Protein AF-A0A968N867-F1 (afdb_monomer)

Mean predicted aligned error: 7.8 Å

Secondary structure (DSSP, 8-state):
--SS--HHHHHHHHHTT--TTS---EEEEETTEEEEESSGGGHHHHHHTTPEEEEETT-S-SSGGG--EEEEEEE-BSSS-HHHHHHTTTTTTPPPPSEEEE-SSS-EEEEEEEEEEEEHHHHHHHHHHHHHHSTTB-TTTTSTT-EEEPTTSB-TTSPBPEEEEE------HHHHHHHSPPP-------PPPPPPP----------

pLDDT: mean 89.47, std 17.46, range [36.0, 98.88]

Structure (mmCIF, N/CA/C/O backbone):
data_AF-A0A968N867-F1
#
_entry.id   AF-A0A968N867-F1
#
loop_
_atom_site.group_PDB
_atom_site.id
_atom_site.type_symbol
_atom_site.label_atom_id
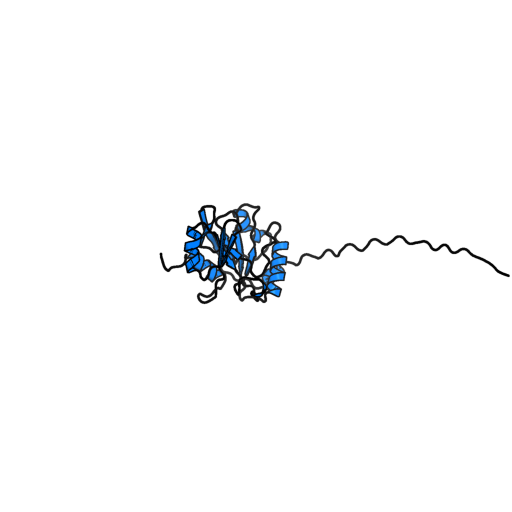_atom_site.label_alt_id
_atom_site.label_comp_id
_atom_site.label_asym_id
_atom_site.label_entity_id
_atom_site.label_seq_id
_atom_site.pdbx_PDB_ins_code
_atom_site.Cartn_x
_atom_site.Cartn_y
_atom_site.Cartn_z
_atom_site.occupancy
_atom_site.B_iso_or_equiv
_atom_site.auth_seq_id
_atom_site.auth_comp_id
_atom_site.auth_asym_id
_atom_site.auth_atom_id
_atom_site.pdbx_PDB_model_num
ATOM 1 N N . MET A 1 1 ? -9.538 -9.777 24.802 1.00 49.75 1 MET A N 1
ATOM 2 C CA . MET A 1 1 ? -9.207 -9.482 23.391 1.00 49.75 1 MET A CA 1
ATOM 3 C C . MET A 1 1 ? -8.029 -10.362 23.024 1.00 49.75 1 MET A C 1
ATOM 5 O O . MET A 1 1 ? -7.054 -10.357 23.766 1.00 49.75 1 MET A O 1
ATOM 9 N N . SER A 1 2 ? -8.165 -11.196 21.995 1.00 45.47 2 SER A N 1
ATOM 10 C CA . SER A 1 2 ? -7.109 -12.111 21.551 1.00 45.47 2 SER A CA 1
ATOM 11 C C . SER A 1 2 ? -5.831 -11.329 21.236 1.00 45.47 2 SER A C 1
ATOM 13 O O . SER A 1 2 ? -5.869 -10.306 20.561 1.00 45.47 2 SER A O 1
ATOM 15 N N . ASN A 1 3 ? -4.691 -11.811 21.731 1.00 58.09 3 ASN A N 1
ATOM 16 C CA . ASN A 1 3 ? -3.362 -11.237 21.471 1.00 58.09 3 ASN A CA 1
ATOM 17 C C . ASN A 1 3 ? -2.834 -11.564 20.058 1.00 58.09 3 ASN A C 1
ATOM 19 O O . ASN A 1 3 ? -1.653 -11.367 19.786 1.00 58.09 3 ASN A O 1
ATOM 23 N N . ILE A 1 4 ? -3.692 -12.090 19.186 1.00 73.50 4 ILE A N 1
ATOM 24 C CA . ILE A 1 4 ? -3.341 -12.640 17.881 1.00 73.50 4 ILE A CA 1
ATOM 25 C C . ILE A 1 4 ? -3.830 -11.647 16.830 1.00 73.50 4 ILE A C 1
ATOM 27 O O . ILE A 1 4 ? -4.995 -11.244 16.853 1.00 73.50 4 ILE A O 1
ATOM 31 N N . LEU A 1 5 ? -2.919 -11.215 15.960 1.00 81.81 5 LEU A N 1
ATOM 32 C CA . LEU A 1 5 ? -3.258 -10.387 14.806 1.00 81.81 5 LEU A CA 1
ATOM 33 C C . LEU A 1 5 ? -4.200 -11.162 13.875 1.00 81.81 5 LEU A C 1
ATOM 35 O O . LEU A 1 5 ? -4.087 -12.385 13.804 1.00 81.81 5 LEU A O 1
ATOM 39 N N . PRO A 1 6 ? -5.094 -10.490 13.131 1.00 90.38 6 PRO A N 1
ATOM 40 C CA . PRO A 1 6 ? -5.839 -11.164 12.076 1.00 90.38 6 PRO A CA 1
ATOM 41 C C . PRO A 1 6 ? -4.878 -11.872 11.111 1.00 90.38 6 PRO A C 1
ATOM 43 O O . PRO A 1 6 ? -3.871 -11.287 10.708 1.00 90.38 6 PRO A O 1
ATOM 46 N N .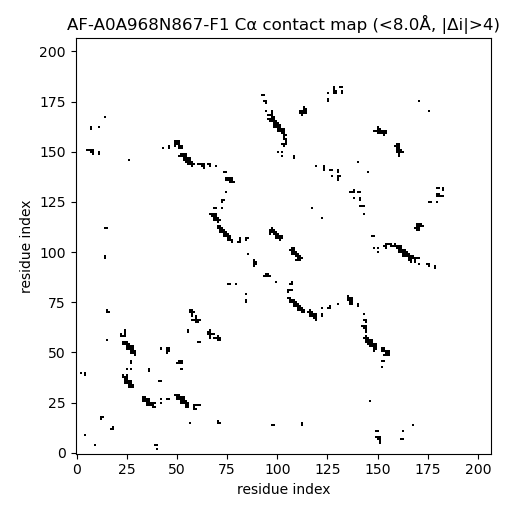 GLU A 1 7 ? -5.196 -13.103 10.713 1.00 93.25 7 GLU A N 1
ATOM 47 C CA . GLU A 1 7 ? -4.372 -13.898 9.788 1.00 93.25 7 GLU A CA 1
ATOM 48 C C . GLU A 1 7 ? -4.108 -13.140 8.477 1.00 93.25 7 GLU A C 1
ATOM 50 O O . GLU A 1 7 ? -2.972 -13.031 8.022 1.00 93.25 7 GLU A O 1
ATOM 55 N N . GLU A 1 8 ? -5.142 -12.484 7.944 1.00 95.25 8 GLU A N 1
ATOM 56 C CA . GLU A 1 8 ? -5.056 -11.593 6.782 1.00 95.25 8 GLU A CA 1
ATOM 57 C C . GLU A 1 8 ? -4.044 -10.451 6.976 1.00 95.25 8 GLU A C 1
ATOM 59 O O . GLU A 1 8 ? -3.312 -10.097 6.052 1.00 95.25 8 GLU A O 1
ATOM 64 N N . THR A 1 9 ? -3.964 -9.869 8.182 1.00 97.06 9 THR A N 1
ATOM 65 C CA . THR A 1 9 ? -2.977 -8.824 8.493 1.00 97.06 9 THR A CA 1
ATOM 66 C C . THR A 1 9 ? -1.563 -9.381 8.404 1.00 97.06 9 THR A C 1
ATOM 68 O O . THR A 1 9 ? -0.700 -8.753 7.789 1.00 97.06 9 THR A O 1
ATOM 71 N N . GLN A 1 10 ? -1.322 -10.544 9.013 1.00 96.00 10 GLN A N 1
ATOM 72 C CA . GLN A 1 10 ? -0.014 -11.189 8.976 1.00 96.00 10 GLN A CA 1
ATOM 73 C C . GLN A 1 10 ? 0.372 -11.533 7.535 1.00 96.00 10 GLN A C 1
ATOM 75 O O . GLN A 1 10 ? 1.439 -11.127 7.075 1.00 96.00 10 GLN A O 1
ATOM 80 N N . ARG A 1 11 ? -0.536 -12.162 6.785 1.00 97.62 11 ARG A N 1
ATOM 81 C CA . ARG A 1 11 ? -0.291 -12.556 5.398 1.00 97.62 11 ARG A CA 1
ATOM 82 C C . ARG A 1 11 ? 0.021 -11.367 4.488 1.00 97.62 11 ARG A C 1
ATOM 84 O O . ARG A 1 11 ? 0.922 -11.446 3.657 1.00 97.62 11 ARG A O 1
ATOM 91 N N . HIS A 1 12 ? -0.692 -10.253 4.650 1.00 98.38 12 HIS A N 1
ATOM 92 C CA . HIS A 1 12 ? -0.433 -9.027 3.892 1.00 98.38 12 HIS A CA 1
ATOM 93 C C . HIS A 1 12 ? 0.982 -8.492 4.175 1.00 98.38 12 HIS A C 1
ATOM 95 O O . HIS A 1 12 ? 1.732 -8.191 3.245 1.00 98.38 12 HIS A O 1
ATOM 101 N N . LEU A 1 13 ? 1.380 -8.414 5.447 1.00 97.88 13 LEU A N 1
ATOM 102 C CA . LEU A 1 13 ? 2.717 -7.952 5.828 1.00 97.88 13 LEU A CA 1
ATOM 103 C C . LEU A 1 13 ? 3.819 -8.876 5.277 1.00 97.88 13 LEU A C 1
ATOM 105 O O . LEU A 1 13 ? 4.794 -8.381 4.711 1.00 97.88 13 LEU A O 1
ATOM 109 N N . GLU A 1 14 ? 3.631 -10.195 5.355 1.00 97.56 14 GLU A N 1
ATOM 110 C CA . GLU A 1 14 ? 4.557 -11.191 4.796 1.00 97.56 14 GLU A CA 1
ATOM 111 C C . GLU A 1 14 ? 4.734 -11.042 3.278 1.00 97.56 14 GLU A C 1
ATOM 113 O O . GLU A 1 14 ? 5.859 -11.049 2.776 1.00 97.56 14 GLU A O 1
ATOM 118 N N . LEU A 1 15 ? 3.641 -10.854 2.530 1.00 98.50 15 LEU A N 1
ATOM 119 C CA . LEU A 1 15 ? 3.690 -10.668 1.074 1.00 98.50 15 LEU A CA 1
ATOM 120 C C . LEU A 1 15 ? 4.474 -9.412 0.673 1.00 98.50 15 LEU A C 1
ATOM 122 O O . LEU A 1 15 ? 5.167 -9.418 -0.344 1.00 98.50 15 LEU A O 1
ATOM 126 N N . LEU A 1 16 ? 4.416 -8.362 1.495 1.00 98.50 16 LEU A N 1
ATOM 127 C CA . LEU A 1 16 ? 5.214 -7.141 1.344 1.00 98.50 16 LEU A CA 1
ATOM 128 C C . LEU A 1 16 ? 6.666 -7.289 1.829 1.00 98.50 16 LEU A C 1
ATOM 130 O O . LEU A 1 16 ? 7.461 -6.360 1.677 1.00 98.50 16 LEU A O 1
ATOM 134 N N . GLY A 1 17 ? 7.027 -8.439 2.403 1.00 97.38 17 GLY A N 1
ATOM 135 C CA . GLY A 1 17 ? 8.349 -8.699 2.965 1.00 97.38 17 GLY A CA 1
ATOM 136 C C . GLY A 1 17 ? 8.634 -7.921 4.248 1.00 97.38 17 GLY A C 1
ATOM 137 O O . GLY A 1 17 ? 9.781 -7.550 4.477 1.00 97.38 17 GLY A O 1
ATOM 138 N N . TYR A 1 18 ? 7.608 -7.600 5.040 1.00 97.19 18 TYR A N 1
ATOM 139 C CA . TYR A 1 18 ? 7.813 -7.111 6.401 1.00 97.19 18 TYR A CA 1
ATOM 140 C C . TYR A 1 18 ? 8.192 -8.267 7.318 1.00 97.19 18 TYR A C 1
ATOM 142 O O . TYR A 1 18 ? 7.464 -9.253 7.402 1.00 97.19 18 TYR A O 1
ATOM 150 N N . GLU A 1 19 ? 9.262 -8.082 8.081 1.00 93.44 19 GLU A N 1
ATOM 151 C CA . GLU A 1 19 ? 9.597 -8.967 9.197 1.00 93.44 19 GLU A CA 1
ATOM 152 C C . GLU A 1 19 ? 8.766 -8.602 10.429 1.00 93.44 19 GLU A C 1
ATOM 154 O O . GLU A 1 19 ? 8.269 -7.479 10.537 1.00 93.44 19 GLU A O 1
ATOM 159 N N . GLU A 1 20 ? 8.610 -9.504 11.401 1.00 89.94 20 GLU A N 1
ATOM 160 C CA . GLU A 1 20 ? 7.820 -9.231 12.616 1.00 89.94 20 GLU A CA 1
ATOM 161 C C . GLU A 1 20 ? 8.322 -7.980 13.362 1.00 89.94 20 GLU A C 1
ATOM 163 O O . GLU A 1 20 ? 7.522 -7.133 13.779 1.00 89.94 20 GLU A O 1
ATOM 168 N N . THR A 1 21 ? 9.644 -7.819 13.430 1.00 92.00 21 THR A N 1
ATOM 169 C CA . THR A 1 21 ? 10.348 -6.729 14.117 1.00 92.00 21 THR A CA 1
ATOM 170 C C . THR A 1 21 ? 10.333 -5.401 13.366 1.00 92.00 21 THR A C 1
ATOM 172 O O . THR A 1 21 ? 10.581 -4.364 13.985 1.00 92.00 21 THR A O 1
ATOM 175 N N . ASP A 1 22 ? 10.010 -5.396 12.067 1.00 94.94 22 ASP A N 1
ATOM 176 C CA . ASP A 1 22 ? 9.962 -4.158 11.291 1.00 94.94 22 ASP A CA 1
ATOM 177 C C . ASP A 1 22 ? 8.946 -3.183 11.915 1.00 94.94 22 ASP A C 1
ATOM 179 O O . ASP A 1 22 ? 7.851 -3.598 12.310 1.00 94.94 22 ASP A O 1
ATOM 183 N N . PRO A 1 23 ? 9.230 -1.875 11.987 1.00 95.25 23 PRO A N 1
ATOM 184 C CA . PRO A 1 23 ? 8.247 -0.901 12.439 1.00 95.25 23 PRO A CA 1
ATOM 185 C C . PRO A 1 23 ? 7.106 -0.756 11.419 1.00 95.25 23 PRO A C 1
ATOM 187 O O . PRO A 1 23 ? 7.327 -0.588 10.219 1.00 95.25 23 PRO A O 1
ATOM 190 N N . LYS A 1 24 ? 5.854 -0.791 11.899 1.00 96.25 24 LYS A N 1
ATOM 191 C CA . LYS A 1 24 ? 4.645 -0.586 11.079 1.00 96.25 24 LYS A CA 1
ATOM 192 C C . LYS A 1 24 ? 4.059 0.794 11.371 1.00 96.25 24 LYS A C 1
ATOM 194 O O . LYS A 1 24 ? 3.565 1.054 12.469 1.00 96.25 24 LYS A O 1
ATOM 199 N N . PHE A 1 25 ? 4.068 1.666 10.369 1.00 97.69 25 PHE A N 1
ATOM 200 C CA . PHE A 1 25 ? 3.609 3.053 10.485 1.00 97.69 25 PHE A CA 1
ATOM 201 C C . PHE A 1 25 ? 2.118 3.161 10.168 1.00 97.69 25 PHE A C 1
ATOM 203 O O . PHE A 1 25 ? 1.706 3.494 9.056 1.00 97.69 25 PHE A O 1
ATOM 210 N N . LEU A 1 26 ? 1.300 2.851 11.169 1.00 98.19 26 LEU A N 1
ATOM 211 C CA . LEU A 1 26 ? -0.149 2.710 11.045 1.00 98.19 26 LEU A CA 1
ATOM 212 C C . LEU A 1 26 ? -0.895 4.046 11.128 1.00 98.19 26 LEU A C 1
ATOM 214 O O . LEU A 1 26 ? -0.500 4.970 11.848 1.00 98.19 26 LEU A O 1
ATOM 218 N N . ARG A 1 27 ? -2.041 4.113 10.447 1.00 98.12 27 ARG A N 1
ATOM 219 C CA . ARG A 1 27 ? -2.993 5.220 10.505 1.00 98.12 27 ARG A CA 1
ATOM 220 C C . ARG A 1 27 ? -4.424 4.692 10.609 1.00 98.12 27 ARG A C 1
ATOM 222 O O . ARG A 1 27 ? -4.849 3.893 9.783 1.00 98.12 27 ARG A O 1
ATOM 229 N N . ALA A 1 28 ? -5.174 5.172 11.594 1.00 98.25 28 ALA A N 1
ATOM 230 C CA . ALA A 1 28 ? -6.630 5.076 11.599 1.00 98.25 28 ALA A CA 1
ATOM 231 C C . ALA A 1 28 ? -7.199 6.294 10.862 1.00 98.25 28 ALA A C 1
ATOM 233 O O . ALA A 1 28 ? -6.780 7.417 11.154 1.00 98.25 28 ALA A O 1
ATOM 234 N N . ILE A 1 29 ? -8.135 6.100 9.931 1.00 97.88 29 ILE A N 1
ATOM 235 C CA . ILE A 1 29 ? -8.776 7.195 9.185 1.00 97.88 29 ILE A CA 1
ATOM 236 C C . ILE A 1 29 ? -10.299 7.063 9.239 1.00 97.88 29 ILE A C 1
ATOM 238 O O . ILE A 1 29 ? -10.840 5.989 8.973 1.00 97.88 29 ILE A O 1
ATOM 242 N N . LEU A 1 30 ? -10.975 8.166 9.558 1.00 96.31 30 LEU A N 1
ATOM 243 C CA . LEU A 1 30 ? -12.431 8.302 9.536 1.00 96.31 30 LEU A CA 1
ATOM 244 C C . LEU A 1 30 ? -12.790 9.735 9.126 1.00 96.31 30 LEU A C 1
ATOM 246 O O . LEU A 1 30 ? -12.260 10.676 9.708 1.00 96.31 30 LEU A O 1
ATOM 250 N N . ASN A 1 31 ? -13.685 9.911 8.147 1.00 92.75 31 ASN A N 1
ATOM 251 C CA . ASN A 1 31 ? -14.204 11.221 7.716 1.00 92.75 31 ASN A CA 1
ATOM 252 C C . ASN A 1 31 ? -13.099 12.275 7.493 1.00 92.75 31 ASN A C 1
ATOM 254 O O . ASN A 1 31 ? -13.139 13.365 8.062 1.00 92.75 31 ASN A O 1
ATOM 258 N N . ASN A 1 32 ? -12.074 11.919 6.709 1.00 89.06 32 ASN A N 1
ATOM 259 C CA . ASN A 1 32 ? -10.884 12.736 6.418 1.00 89.06 32 ASN A CA 1
ATOM 260 C C . ASN A 1 32 ? -9.998 13.100 7.625 1.00 89.06 32 ASN A C 1
ATOM 262 O O . ASN A 1 32 ? -9.018 13.828 7.475 1.00 89.06 32 ASN A O 1
ATOM 266 N N . GLN A 1 33 ? -10.270 12.559 8.813 1.00 94.88 33 GLN A N 1
ATOM 267 C CA . GLN A 1 33 ? -9.394 12.685 9.975 1.00 94.88 33 GLN A CA 1
ATOM 268 C C . GLN A 1 33 ? -8.467 11.478 10.063 1.00 94.88 33 GLN A C 1
ATOM 270 O O . GLN A 1 33 ? -8.921 10.339 10.012 1.00 94.88 33 GLN A O 1
ATOM 275 N N . GLY A 1 34 ? -7.167 11.722 10.233 1.00 95.62 34 GLY A N 1
ATOM 276 C CA . GLY A 1 34 ? -6.155 10.678 10.394 1.00 95.62 34 GLY A CA 1
ATOM 277 C C . GLY A 1 34 ? -5.530 10.680 11.789 1.00 95.62 34 GLY A C 1
ATOM 278 O O . GLY A 1 34 ? -5.166 11.732 12.309 1.00 95.62 34 GLY A O 1
ATOM 279 N N . LYS A 1 35 ? -5.346 9.497 12.382 1.00 97.12 35 LYS A N 1
ATOM 280 C CA . LYS A 1 35 ? -4.628 9.291 13.650 1.00 97.12 35 LYS A CA 1
ATOM 281 C C . LYS A 1 35 ? -3.494 8.294 13.454 1.00 97.12 35 LYS A C 1
ATOM 283 O O . LYS A 1 35 ? -3.736 7.179 13.003 1.00 97.12 35 LYS A O 1
ATOM 288 N N . LYS A 1 36 ? -2.264 8.674 13.809 1.00 97.75 36 LYS A N 1
ATOM 289 C CA . LYS A 1 36 ? -1.125 7.742 13.851 1.00 97.75 36 LYS A CA 1
ATOM 290 C C . LYS A 1 36 ? -1.326 6.747 14.993 1.00 97.75 36 LYS A C 1
ATOM 292 O O . LYS A 1 36 ? -1.744 7.147 16.082 1.00 97.75 36 LYS A O 1
ATOM 297 N N . LEU A 1 37 ? -1.046 5.469 14.749 1.00 96.75 37 LEU A N 1
ATOM 298 C CA . LEU A 1 37 ? -1.152 4.428 15.769 1.00 96.75 37 LEU A CA 1
ATOM 299 C C . LEU A 1 37 ? 0.233 3.893 16.133 1.00 96.75 37 LEU A C 1
ATOM 301 O O . LEU A 1 37 ? 1.006 3.510 15.260 1.00 96.75 37 LEU A O 1
ATOM 305 N N . ASN A 1 38 ? 0.504 3.796 17.433 1.00 90.31 38 ASN A N 1
ATOM 306 C CA . ASN A 1 38 ? 1.742 3.213 17.950 1.00 90.31 38 ASN A CA 1
ATOM 307 C C . ASN A 1 38 ? 1.559 1.700 18.125 1.00 90.31 38 ASN A C 1
ATOM 309 O O . ASN A 1 38 ? 1.296 1.226 19.231 1.00 90.31 38 ASN A O 1
ATOM 313 N N . GLY A 1 39 ? 1.646 0.970 17.013 1.00 88.62 39 GLY A N 1
ATOM 314 C CA . GLY A 1 39 ? 1.629 -0.492 16.976 1.00 88.62 39 GLY A CA 1
ATOM 315 C C . GLY A 1 39 ? 0.280 -1.123 16.617 1.00 88.62 39 GLY A C 1
ATOM 316 O O . GLY A 1 39 ? -0.795 -0.563 16.854 1.00 88.62 39 GLY A O 1
ATOM 317 N N . LEU A 1 40 ? 0.359 -2.338 16.063 1.00 90.19 40 LEU A N 1
ATOM 318 C CA . LEU A 1 40 ? -0.783 -3.100 15.538 1.00 90.19 40 LEU A CA 1
ATOM 319 C C . LEU A 1 40 ? -1.845 -3.408 16.601 1.00 90.19 40 LEU A C 1
ATOM 321 O O . LEU A 1 40 ? -3.027 -3.457 16.287 1.00 90.19 40 LEU A O 1
ATOM 325 N N . ARG A 1 41 ? -1.457 -3.502 17.879 1.00 87.75 41 ARG A N 1
ATOM 326 C CA . ARG A 1 41 ? -2.380 -3.747 19.004 1.00 87.75 41 ARG A CA 1
ATOM 327 C C . ARG A 1 41 ? -3.490 -2.696 19.134 1.00 87.75 41 ARG A C 1
ATOM 329 O O . ARG A 1 41 ? -4.522 -2.974 19.732 1.00 87.75 41 ARG A O 1
ATOM 336 N N . LYS A 1 42 ? -3.293 -1.484 18.596 1.00 93.12 42 LYS A N 1
ATOM 337 C CA . LYS A 1 42 ? -4.318 -0.426 18.605 1.00 93.12 42 LYS A CA 1
ATOM 338 C C . LYS A 1 42 ? -5.266 -0.487 17.406 1.00 93.12 42 LYS A C 1
ATOM 340 O O . LYS A 1 42 ? -6.287 0.194 17.441 1.00 93.12 42 LYS A O 1
ATOM 345 N N . ALA A 1 43 ? -4.942 -1.246 16.359 1.00 95.31 43 ALA A N 1
ATOM 346 C CA . ALA A 1 43 ? -5.730 -1.279 15.130 1.00 95.31 43 ALA A CA 1
ATOM 347 C C . ALA A 1 43 ? -7.154 -1.786 15.389 1.00 95.31 43 ALA A C 1
ATOM 349 O O . ALA A 1 43 ? -8.107 -1.095 15.039 1.00 95.31 43 ALA A O 1
ATOM 350 N N . GLU A 1 44 ? -7.290 -2.904 16.107 1.00 94.50 44 GLU A N 1
ATOM 351 C CA . GLU A 1 44 ? -8.592 -3.487 16.453 1.00 94.50 44 GLU A CA 1
ATOM 352 C C . GLU A 1 44 ? -9.480 -2.499 17.219 1.00 94.50 44 GLU A C 1
ATOM 354 O O . GLU A 1 44 ? -10.625 -2.256 16.846 1.00 94.50 44 GLU A O 1
ATOM 359 N N . TYR A 1 45 ? -8.921 -1.838 18.237 1.00 95.06 45 TYR A N 1
ATOM 360 C CA . TYR A 1 45 ? -9.643 -0.841 19.030 1.00 95.06 45 TYR A CA 1
ATOM 361 C C . TYR A 1 45 ? -10.225 0.290 18.172 1.00 95.06 45 TYR A C 1
ATOM 363 O O . TYR A 1 45 ? -11.368 0.703 18.367 1.00 95.06 45 TYR A O 1
ATOM 371 N N . TRP A 1 46 ? -9.441 0.820 17.230 1.00 97.19 46 TRP A N 1
ATOM 372 C CA . TRP A 1 46 ? -9.915 1.891 16.355 1.00 97.19 46 TRP A CA 1
ATOM 373 C C . TRP A 1 46 ? -10.884 1.371 15.294 1.00 97.19 46 TRP A C 1
ATOM 375 O O . TRP A 1 46 ? -11.862 2.055 14.989 1.00 97.19 46 TRP A O 1
ATOM 385 N N . ASN A 1 47 ? -10.676 0.157 14.783 1.00 97.19 47 ASN A N 1
ATOM 386 C CA . ASN A 1 47 ? -11.570 -0.432 13.795 1.00 97.19 47 ASN A CA 1
ATOM 387 C C . ASN A 1 47 ? -12.959 -0.741 14.362 1.00 97.19 47 ASN A C 1
ATOM 389 O O . ASN A 1 47 ? -13.957 -0.418 13.723 1.00 97.19 47 ASN A O 1
ATOM 393 N N . GLN A 1 48 ? -13.040 -1.223 15.605 1.00 95.69 48 GLN A N 1
ATOM 394 C CA . GLN A 1 48 ? -14.308 -1.397 16.328 1.00 95.69 48 GLN A CA 1
ATOM 395 C C . GLN A 1 48 ? -15.068 -0.078 16.530 1.00 95.69 48 GLN A C 1
ATOM 397 O O . GLN A 1 48 ? -16.289 -0.074 16.650 1.00 95.69 48 GLN A O 1
ATOM 402 N N . LYS A 1 49 ? -14.361 1.058 16.516 1.00 96.12 49 LYS A N 1
ATOM 403 C CA . LYS A 1 49 ? -14.948 2.407 16.543 1.00 96.12 49 LYS A CA 1
ATOM 404 C C . LYS A 1 49 ? -15.315 2.945 15.154 1.00 96.12 49 LYS A C 1
ATOM 406 O O . LYS A 1 49 ? -15.586 4.137 15.023 1.00 96.12 49 LYS A O 1
ATOM 411 N N . GLY A 1 50 ? -15.273 2.105 14.122 1.00 96.38 50 GLY A N 1
ATOM 412 C CA . GLY A 1 50 ? -15.613 2.457 12.743 1.00 96.38 50 GLY A CA 1
ATOM 413 C C . GLY A 1 50 ? -14.480 3.107 11.946 1.00 96.38 50 GLY A C 1
ATOM 414 O O . GLY A 1 50 ? -14.716 3.569 10.832 1.00 96.38 50 GLY A O 1
ATOM 415 N N . TRP A 1 51 ? -13.254 3.168 12.477 1.00 97.94 51 TRP A N 1
ATOM 416 C CA . TRP A 1 51 ? -12.125 3.749 11.747 1.00 97.94 51 TRP A CA 1
ATOM 417 C C . TRP A 1 51 ? -11.529 2.732 10.775 1.00 97.94 51 TRP A C 1
ATOM 419 O O . TRP A 1 51 ? -11.244 1.592 11.140 1.00 97.94 51 TRP A O 1
ATOM 429 N N . GLY A 1 52 ? -11.248 3.162 9.547 1.00 97.81 52 GLY A N 1
ATOM 430 C CA . GLY A 1 52 ? -10.474 2.353 8.613 1.00 97.81 52 GLY A CA 1
ATOM 431 C C . GLY A 1 52 ? -9.010 2.283 9.047 1.00 97.81 52 GLY A C 1
ATOM 432 O O . GLY A 1 52 ? -8.444 3.299 9.455 1.00 97.81 52 GLY A O 1
ATOM 433 N N . ILE A 1 53 ? -8.388 1.109 8.935 1.00 98.44 53 ILE A N 1
ATOM 434 C CA . ILE A 1 53 ? -6.975 0.906 9.283 1.00 98.44 53 ILE A CA 1
ATOM 435 C C . ILE A 1 53 ? -6.118 0.878 8.020 1.00 98.44 53 ILE A C 1
ATOM 437 O O . ILE A 1 53 ? -6.422 0.182 7.052 1.00 98.44 53 ILE A O 1
ATOM 441 N N . TYR A 1 54 ? -5.042 1.654 8.049 1.00 98.50 54 TYR A N 1
ATOM 442 C CA . TYR A 1 54 ? -4.091 1.829 6.962 1.00 98.50 54 TYR A CA 1
ATOM 443 C C . TYR A 1 54 ? -2.669 1.828 7.515 1.00 98.50 54 TYR A C 1
ATOM 445 O O . TYR A 1 54 ? -2.456 1.973 8.721 1.00 98.50 54 TYR A O 1
ATOM 453 N N . PHE A 1 55 ? -1.682 1.734 6.636 1.00 98.44 55 PHE A N 1
ATOM 454 C CA . PHE A 1 55 ? -0.271 1.833 6.993 1.00 98.44 55 PHE A CA 1
ATOM 455 C C . PHE A 1 55 ? 0.554 2.322 5.809 1.00 98.44 55 PHE A C 1
ATOM 457 O O . PHE A 1 55 ? 0.134 2.186 4.661 1.00 98.44 55 PHE A O 1
ATOM 464 N N . VAL A 1 56 ? 1.717 2.903 6.095 1.00 98.50 56 VAL A N 1
ATOM 465 C CA . VAL A 1 56 ? 2.692 3.275 5.065 1.00 98.50 56 VAL A CA 1
ATOM 466 C C . VAL A 1 56 ? 3.344 2.008 4.518 1.00 98.50 56 VAL A C 1
ATOM 468 O O . VAL A 1 56 ? 4.096 1.359 5.240 1.00 98.50 56 VAL A O 1
ATOM 471 N N . VAL A 1 57 ? 3.065 1.678 3.254 1.00 98.50 57 VAL A N 1
ATOM 472 C CA . VAL A 1 57 ? 3.478 0.412 2.609 1.00 98.50 57 VAL A CA 1
ATOM 473 C C . VAL A 1 57 ? 4.991 0.283 2.471 1.00 98.50 57 VAL A C 1
ATOM 475 O O . VAL A 1 57 ? 5.542 -0.805 2.595 1.00 98.50 57 VAL A O 1
ATOM 478 N N . ASN A 1 58 ? 5.671 1.399 2.211 1.00 98.44 58 ASN A N 1
ATOM 479 C CA . ASN A 1 58 ? 7.125 1.423 2.070 1.00 98.44 58 ASN A CA 1
ATOM 480 C C . ASN A 1 58 ? 7.855 1.377 3.424 1.00 98.44 58 ASN A C 1
ATOM 482 O O . ASN A 1 58 ? 9.049 1.106 3.468 1.00 98.44 58 ASN A O 1
ATOM 486 N N . GLY A 1 59 ? 7.146 1.589 4.537 1.00 96.88 59 GLY A N 1
ATOM 487 C CA . GLY A 1 59 ? 7.741 1.628 5.869 1.00 96.88 59 GLY A CA 1
ATOM 488 C C . GLY A 1 59 ? 8.524 2.914 6.125 1.00 96.88 59 GLY A C 1
ATOM 489 O O . GLY A 1 59 ? 8.097 3.987 5.706 1.00 96.88 59 GLY A O 1
ATOM 490 N N . CYS A 1 60 ? 9.636 2.786 6.856 1.00 96.62 60 CYS A N 1
ATOM 491 C CA . CYS A 1 60 ? 10.599 3.830 7.247 1.00 96.62 60 CYS A CA 1
ATOM 492 C C . CYS A 1 60 ? 10.074 4.993 8.117 1.00 96.62 60 CYS A C 1
ATOM 494 O O . CYS A 1 60 ? 10.745 5.375 9.072 1.00 96.62 60 CYS A O 1
ATOM 496 N N . GLY A 1 61 ? 8.888 5.541 7.844 1.00 96.94 61 GLY A N 1
ATOM 497 C CA . GLY A 1 61 ? 8.329 6.662 8.593 1.00 96.94 61 GLY A CA 1
ATOM 498 C C . GLY A 1 61 ? 6.898 7.024 8.212 1.00 96.94 61 GLY A C 1
ATOM 499 O O . GLY A 1 61 ? 6.211 6.307 7.488 1.00 96.94 61 GLY A O 1
ATOM 500 N N . HIS A 1 62 ? 6.423 8.161 8.725 1.00 97.31 62 HIS A N 1
ATOM 501 C CA . HIS A 1 62 ? 5.062 8.659 8.501 1.00 97.31 62 HIS A CA 1
ATOM 502 C C . HIS A 1 62 ? 4.965 9.782 7.458 1.00 97.31 62 HIS A C 1
ATOM 504 O O . HIS A 1 62 ? 3.850 10.227 7.163 1.00 97.31 62 HIS A O 1
ATOM 510 N N . SER A 1 63 ? 6.097 10.276 6.970 1.00 97.75 63 SER A N 1
ATOM 511 C CA . SER A 1 63 ? 6.214 11.380 6.023 1.00 97.75 63 SER A CA 1
ATOM 512 C C . SER A 1 63 ? 7.204 11.045 4.916 1.00 97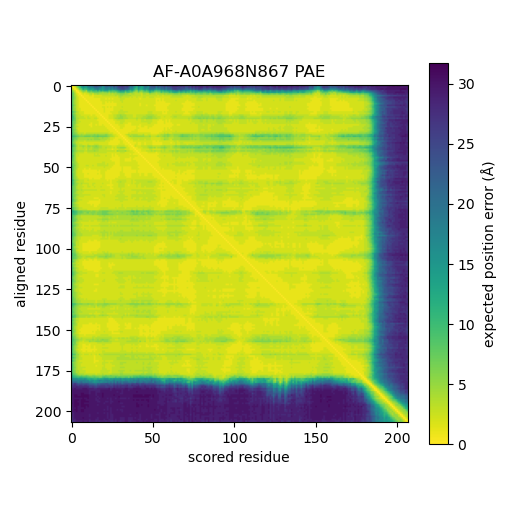.75 63 SER A C 1
ATOM 514 O O . SER A 1 63 ? 8.093 10.219 5.098 1.00 97.75 63 SER A O 1
ATOM 516 N N . ASP A 1 64 ? 7.079 11.713 3.769 1.00 98.25 64 ASP A N 1
ATOM 517 C CA . ASP A 1 64 ? 7.892 11.393 2.589 1.00 98.25 64 ASP A CA 1
ATOM 518 C C . ASP A 1 64 ? 9.397 11.559 2.833 1.00 98.25 64 ASP A C 1
ATOM 520 O O . ASP A 1 64 ? 10.192 10.814 2.278 1.00 98.25 64 ASP A O 1
ATOM 524 N N . LYS A 1 65 ? 9.788 12.490 3.713 1.00 97.75 65 LYS A N 1
ATOM 525 C CA . LYS A 1 65 ? 11.194 12.736 4.074 1.00 97.75 65 LYS A CA 1
ATOM 526 C C . LYS A 1 65 ? 11.817 11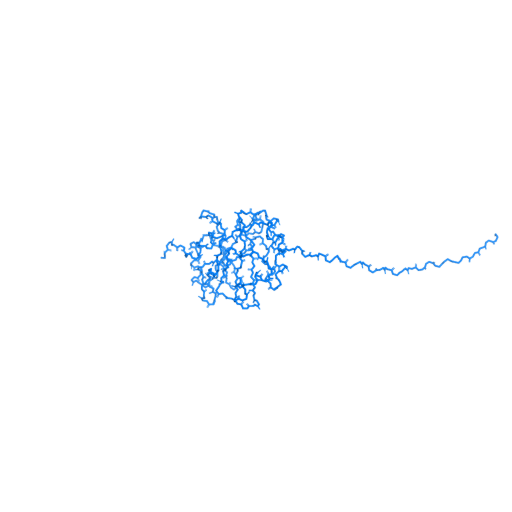.606 4.894 1.00 97.75 65 LYS A C 1
ATOM 528 O O . LYS A 1 65 ? 13.035 11.506 4.952 1.00 97.75 65 LYS A O 1
ATOM 533 N N . GLU A 1 66 ? 10.994 10.805 5.562 1.00 98.06 66 GLU A N 1
ATOM 534 C CA . GLU A 1 66 ? 11.449 9.680 6.380 1.00 98.06 66 GLU A CA 1
ATOM 535 C C . GLU A 1 66 ? 11.551 8.387 5.559 1.00 98.06 66 GLU A C 1
ATOM 537 O O . GLU A 1 66 ? 12.166 7.428 6.014 1.00 98.06 66 GLU A O 1
ATOM 542 N N . VAL A 1 67 ? 10.959 8.342 4.358 1.00 98.44 67 VAL A N 1
ATOM 543 C CA . VAL A 1 67 ? 10.940 7.152 3.501 1.00 98.44 67 VAL A CA 1
ATOM 544 C C . VAL A 1 67 ? 12.068 7.220 2.479 1.00 98.44 67 VAL A C 1
ATOM 546 O O . VAL A 1 67 ? 12.029 8.020 1.550 1.00 98.44 67 VAL A O 1
ATOM 549 N N . PHE A 1 68 ? 13.073 6.361 2.646 1.00 98.19 68 PHE A N 1
ATOM 550 C CA . PHE A 1 68 ? 14.283 6.333 1.813 1.00 98.19 68 PHE A CA 1
ATOM 551 C C . PHE A 1 68 ? 14.357 5.130 0.860 1.00 98.19 68 PHE A C 1
ATOM 553 O O . PHE A 1 68 ? 15.175 5.123 -0.064 1.00 98.19 68 PHE A O 1
ATOM 560 N N . GLU A 1 69 ? 13.463 4.154 1.016 1.00 98.31 69 GLU A N 1
ATOM 561 C CA . GLU A 1 69 ? 13.341 2.989 0.140 1.00 98.31 69 GLU A CA 1
ATOM 562 C C . GLU A 1 69 ? 11.876 2.658 -0.175 1.00 98.31 69 GLU A C 1
ATOM 564 O O . GLU A 1 69 ? 10.970 2.999 0.582 1.00 98.31 69 GLU A O 1
ATOM 569 N N . GLY A 1 70 ? 11.643 2.014 -1.318 1.00 98.44 70 GLY A N 1
ATOM 570 C CA . GLY A 1 70 ? 10.333 1.556 -1.772 1.00 98.44 70 GLY A CA 1
ATOM 571 C C . GLY A 1 70 ? 10.254 0.032 -1.811 1.00 98.44 70 GLY A C 1
ATOM 572 O O . GLY A 1 70 ? 11.104 -0.616 -2.423 1.00 98.44 70 GLY A O 1
ATOM 573 N N . ARG A 1 71 ? 9.226 -0.547 -1.179 1.00 98.25 71 ARG A N 1
ATOM 574 C CA . ARG A 1 71 ? 9.039 -2.009 -1.052 1.00 98.25 71 ARG A CA 1
ATOM 575 C C . ARG A 1 71 ? 8.195 -2.605 -2.174 1.00 98.25 71 ARG A C 1
ATOM 577 O O . ARG A 1 71 ? 8.435 -3.734 -2.600 1.00 98.25 71 ARG A O 1
ATOM 584 N N . ALA A 1 72 ? 7.223 -1.846 -2.664 1.00 98.62 72 ALA A N 1
ATOM 585 C CA . ALA A 1 72 ? 6.299 -2.288 -3.698 1.00 98.62 72 ALA A CA 1
ATOM 586 C C . ALA A 1 72 ? 5.818 -1.108 -4.540 1.00 98.62 72 ALA A C 1
ATOM 588 O O . ALA A 1 72 ? 5.714 0.007 -4.031 1.00 98.62 72 ALA A O 1
ATOM 589 N N . LEU A 1 73 ? 5.479 -1.363 -5.802 1.00 98.75 73 LEU A N 1
ATOM 590 C CA . LEU A 1 73 ? 4.559 -0.495 -6.534 1.00 98.75 73 LEU A CA 1
ATOM 591 C C . LEU A 1 73 ? 3.129 -0.884 -6.189 1.00 98.75 73 LEU A C 1
ATOM 593 O O . LEU A 1 73 ? 2.855 -2.057 -5.913 1.00 98.75 73 LEU A O 1
ATOM 597 N N . PHE A 1 74 ? 2.222 0.083 -6.230 1.00 98.69 74 PHE A N 1
ATOM 598 C CA . PHE A 1 74 ? 0.822 -0.179 -5.927 1.00 98.69 74 PHE A CA 1
ATOM 599 C C . PHE A 1 74 ? -0.130 0.770 -6.642 1.00 98.69 74 PHE A C 1
ATOM 601 O O . PHE A 1 74 ? 0.188 1.930 -6.868 1.00 98.69 74 PHE A O 1
ATOM 608 N N . CYS A 1 75 ? -1.314 0.291 -6.994 1.00 98.56 75 CYS A N 1
ATOM 609 C CA . CYS A 1 75 ? -2.347 1.108 -7.621 1.00 98.56 75 CYS A CA 1
ATOM 610 C C . CYS A 1 75 ? -3.735 0.658 -7.177 1.00 98.56 75 CYS A C 1
ATOM 612 O O . CYS A 1 75 ? -3.912 -0.453 -6.671 1.00 98.56 75 CYS A O 1
ATOM 614 N N . GLU A 1 76 ? -4.719 1.513 -7.417 1.00 98.00 76 GLU A N 1
ATOM 615 C CA . GLU A 1 76 ? -6.129 1.166 -7.322 1.00 98.00 76 GLU A CA 1
ATOM 616 C C . GLU A 1 76 ? -6.923 1.899 -8.401 1.00 98.00 76 GLU A C 1
ATOM 618 O O . GLU A 1 76 ? -6.444 2.871 -9.003 1.00 98.00 76 GLU A O 1
ATOM 623 N N . PHE A 1 77 ? -8.141 1.419 -8.619 1.00 97.25 77 PHE A N 1
ATOM 624 C CA . PHE A 1 77 ? -9.134 2.060 -9.460 1.00 97.25 77 PHE A CA 1
ATOM 625 C C . PHE A 1 77 ? -10.400 2.271 -8.645 1.00 97.25 77 PHE A C 1
ATOM 627 O O . PHE A 1 77 ? -10.756 1.468 -7.786 1.00 97.25 77 PHE A O 1
ATOM 634 N N . ASP A 1 78 ? -11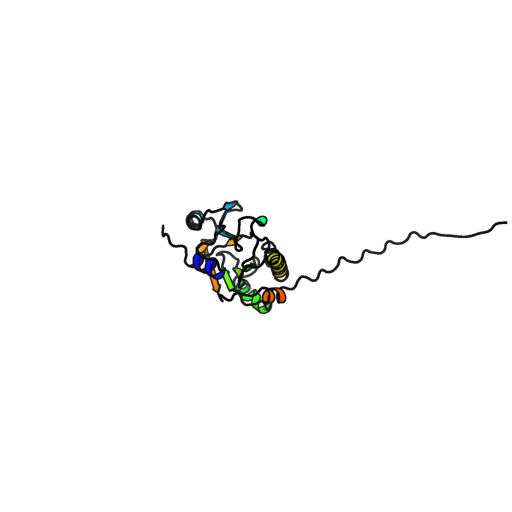.083 3.359 -8.957 1.00 89.50 78 ASP A N 1
ATOM 635 C CA . ASP A 1 78 ? -12.223 3.842 -8.187 1.00 89.50 78 ASP A CA 1
ATOM 636 C C . ASP A 1 78 ? -13.494 3.960 -9.039 1.00 89.50 78 ASP A C 1
ATOM 638 O O . ASP A 1 78 ? -14.551 4.332 -8.517 1.00 89.50 78 ASP A O 1
ATOM 642 N N . ASP A 1 79 ? -13.360 3.680 -10.339 1.00 91.06 79 ASP A N 1
ATOM 643 C CA . ASP A 1 79 ? -14.278 4.024 -11.425 1.00 91.06 79 ASP A CA 1
ATOM 644 C C . ASP A 1 79 ? -14.790 2.811 -12.218 1.00 91.06 79 ASP A C 1
ATOM 646 O O . ASP A 1 79 ? -15.510 2.991 -13.199 1.00 91.06 79 ASP A O 1
ATOM 650 N N . ARG A 1 80 ? -14.440 1.583 -11.810 1.00 93.50 80 ARG A N 1
ATOM 651 C CA . ARG A 1 80 ? -14.779 0.353 -12.543 1.00 93.50 80 ARG A CA 1
ATOM 652 C C . ARG A 1 80 ? -15.145 -0.823 -11.625 1.00 93.50 80 ARG A C 1
ATOM 654 O O . ARG A 1 80 ? -14.752 -0.808 -10.455 1.00 93.50 80 ARG A O 1
ATOM 661 N N . PRO A 1 81 ? -15.868 -1.842 -12.127 1.00 95.56 81 PRO A N 1
ATOM 662 C CA . PRO A 1 81 ? -16.247 -3.031 -11.358 1.00 95.56 81 PRO A CA 1
ATOM 663 C C . PRO A 1 81 ? -15.051 -3.773 -10.754 1.00 95.56 81 PRO A C 1
ATOM 665 O O . PRO A 1 81 ? -13.971 -3.800 -11.340 1.00 95.56 81 PRO A O 1
ATOM 668 N N . VAL A 1 82 ? -15.251 -4.403 -9.595 1.00 95.06 82 VAL A N 1
ATOM 669 C CA . VAL A 1 82 ? -14.200 -5.120 -8.849 1.00 95.06 82 VAL A CA 1
ATOM 670 C C . VAL A 1 82 ? -13.542 -6.209 -9.697 1.00 95.06 82 VAL A C 1
ATOM 672 O O . VAL A 1 82 ? -12.324 -6.363 -9.668 1.00 95.06 82 VAL A O 1
ATOM 675 N N . GLU A 1 83 ? -14.332 -6.932 -10.483 1.00 94.12 83 GLU A N 1
ATOM 676 C CA . GLU A 1 83 ? -13.876 -8.014 -11.352 1.00 94.12 83 GLU A CA 1
ATOM 677 C C . GLU A 1 83 ? -12.918 -7.488 -12.431 1.00 94.12 83 GLU A C 1
ATOM 679 O O . GLU A 1 83 ? -11.856 -8.061 -12.662 1.00 94.12 83 G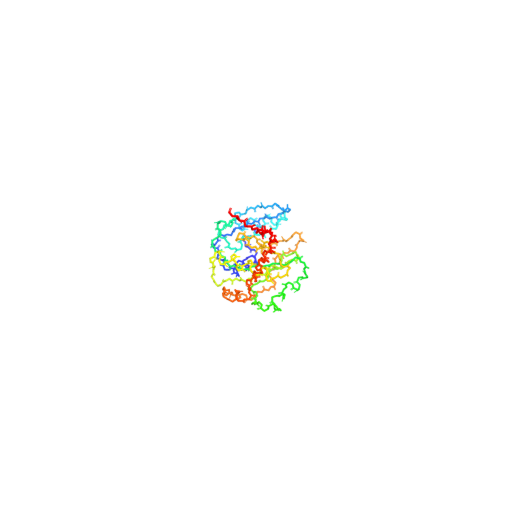LU A O 1
ATOM 684 N N . GLU A 1 84 ? -13.219 -6.330 -13.026 1.00 96.00 84 GLU A N 1
ATOM 685 C CA . GLU A 1 84 ? -12.332 -5.689 -14.004 1.00 96.00 84 GLU A CA 1
ATOM 686 C C . GLU A 1 84 ? -11.026 -5.195 -13.363 1.00 96.00 84 GLU A C 1
ATOM 688 O O . GLU A 1 84 ? -9.968 -5.219 -13.994 1.00 96.00 84 GLU A O 1
ATOM 693 N N . GLN A 1 85 ? -11.071 -4.771 -12.096 1.00 97.69 85 GLN A N 1
ATOM 694 C CA . GLN A 1 85 ? -9.874 -4.373 -11.348 1.00 97.69 85 GLN A CA 1
ATOM 695 C C . GLN A 1 85 ? -8.975 -5.553 -10.980 1.00 97.69 85 GLN A C 1
ATOM 697 O O . GLN A 1 85 ? -7.797 -5.351 -10.690 1.00 97.69 85 GLN A O 1
ATOM 702 N N . ILE A 1 86 ? -9.500 -6.776 -10.956 1.00 97.38 86 ILE A N 1
ATOM 703 C CA . ILE A 1 86 ? -8.691 -7.967 -10.706 1.00 97.38 86 ILE A CA 1
ATOM 704 C C . ILE A 1 86 ? -7.811 -8.263 -11.926 1.00 97.38 86 ILE A C 1
ATOM 706 O O . ILE A 1 86 ? -6.604 -8.462 -11.771 1.00 97.38 86 ILE A O 1
ATOM 710 N N . ASP A 1 87 ? -8.375 -8.183 -13.131 1.00 96.06 87 ASP A N 1
ATOM 711 C CA . ASP A 1 87 ? -7.716 -8.649 -14.356 1.00 96.06 87 ASP A CA 1
ATOM 712 C C . ASP A 1 87 ? -7.111 -7.546 -15.239 1.00 96.06 87 ASP A C 1
ATOM 714 O O . ASP A 1 87 ? -6.474 -7.860 -16.246 1.00 96.06 87 ASP A O 1
ATOM 718 N N . PHE A 1 88 ? -7.224 -6.261 -14.869 1.00 96.44 88 PHE A N 1
ATOM 719 C CA . PHE A 1 88 ? -6.751 -5.130 -15.696 1.00 96.44 88 PHE A CA 1
ATOM 720 C C . PHE A 1 88 ? -5.287 -5.239 -16.160 1.00 96.44 88 PHE A C 1
ATOM 722 O O . PHE A 1 88 ? -4.921 -4.688 -17.198 1.00 96.44 88 PHE A O 1
ATOM 729 N N . TRP A 1 89 ? -4.432 -5.910 -15.385 1.00 96.44 89 TRP A N 1
ATOM 730 C CA . TRP A 1 89 ? -3.001 -6.029 -15.658 1.00 96.44 89 TRP A CA 1
ATOM 731 C C . TRP A 1 89 ? -2.710 -6.939 -16.860 1.00 96.44 89 TRP A C 1
ATOM 733 O O . TRP A 1 89 ? -1.715 -6.726 -17.558 1.00 96.44 89 TRP A O 1
ATOM 743 N N . GLN A 1 90 ? -3.584 -7.914 -17.134 1.00 96.31 90 GLN A N 1
ATOM 744 C CA . GLN A 1 90 ? -3.404 -8.903 -18.198 1.00 96.31 90 GLN A CA 1
ATOM 745 C C . GLN A 1 90 ? -3.367 -8.270 -19.602 1.00 96.31 90 GLN A C 1
ATOM 747 O O . GLN A 1 90 ? -2.356 -8.436 -20.292 1.00 96.31 90 GLN A O 1
ATOM 752 N N . PRO A 1 91 ? -4.388 -7.503 -20.049 1.00 94.69 91 PRO A N 1
ATOM 753 C CA . PRO A 1 91 ? -4.381 -6.900 -21.385 1.00 94.69 91 PRO A CA 1
ATOM 754 C C . PRO A 1 91 ? -3.287 -5.839 -21.565 1.00 94.69 91 PRO A C 1
ATOM 756 O O . PRO A 1 91 ? -2.898 -5.545 -22.693 1.00 94.69 91 PRO A O 1
ATOM 759 N N . LEU A 1 92 ? -2.759 -5.283 -20.470 1.00 93.50 92 LEU A N 1
ATOM 760 C CA . LEU A 1 92 ? -1.647 -4.328 -20.490 1.00 93.50 92 LEU A CA 1
ATOM 761 C C . LEU A 1 92 ? -0.273 -5.015 -20.577 1.00 93.50 92 LEU A C 1
ATOM 763 O O . LEU A 1 92 ? 0.753 -4.348 -20.716 1.00 93.50 92 LEU A O 1
ATOM 767 N N . GLY A 1 93 ? -0.225 -6.349 -20.496 1.00 94.75 93 GLY A N 1
ATOM 768 C CA . GLY A 1 93 ? 1.023 -7.110 -20.500 1.00 94.75 93 GLY A CA 1
ATOM 769 C C . GLY A 1 93 ? 1.917 -6.799 -19.297 1.00 94.75 93 GLY A C 1
ATOM 770 O O . GLY A 1 93 ? 3.144 -6.937 -19.391 1.00 94.75 93 GLY A O 1
ATOM 771 N N . LEU A 1 94 ? 1.317 -6.351 -18.192 1.00 96.88 94 LEU A N 1
ATOM 772 C CA . LEU A 1 94 ? 1.995 -6.195 -16.913 1.00 96.88 94 LEU A CA 1
ATOM 773 C C . LEU A 1 94 ? 2.265 -7.580 -16.304 1.00 96.88 94 LEU A C 1
ATOM 775 O O . LEU A 1 94 ? 1.563 -8.545 -16.613 1.00 96.88 94 LEU A O 1
ATOM 779 N N . PRO A 1 95 ? 3.301 -7.716 -15.462 1.00 97.19 95 PRO A N 1
ATOM 780 C CA . PRO A 1 95 ? 3.518 -8.956 -14.732 1.00 97.19 95 PRO A CA 1
ATOM 781 C C . PRO A 1 95 ? 2.334 -9.243 -13.804 1.00 97.19 95 PRO A C 1
ATOM 783 O O . PRO A 1 95 ? 1.693 -8.318 -13.303 1.00 97.19 95 PRO A O 1
ATOM 786 N N . GLU A 1 96 ? 2.087 -10.525 -13.537 1.00 98.12 96 GLU A N 1
ATOM 787 C CA . GLU A 1 96 ? 1.119 -10.954 -12.527 1.00 98.12 96 GLU A CA 1
ATOM 788 C C . GLU A 1 96 ? 1.425 -10.254 -11.184 1.00 98.12 96 GLU A C 1
ATOM 790 O O . GLU A 1 96 ? 2.576 -10.300 -10.728 1.00 98.12 96 GLU A O 1
ATOM 795 N N . PRO A 1 97 ? 0.446 -9.581 -10.550 1.00 98.69 97 PRO A N 1
ATOM 796 C CA . PRO A 1 97 ? 0.643 -8.945 -9.256 1.00 98.69 97 PRO A CA 1
ATOM 797 C C . PRO A 1 97 ? 1.131 -9.933 -8.201 1.00 98.69 97 PRO A C 1
ATOM 799 O O . PRO A 1 97 ? 0.740 -11.103 -8.184 1.00 98.69 97 PRO A O 1
ATOM 802 N N . THR A 1 98 ? 1.951 -9.458 -7.264 1.00 98.88 98 THR A N 1
ATOM 803 C CA . THR A 1 98 ? 2.347 -10.271 -6.106 1.00 98.88 98 THR A CA 1
ATOM 804 C C . THR A 1 98 ? 1.108 -10.655 -5.304 1.00 98.88 98 THR A C 1
ATOM 806 O O . THR A 1 98 ? 0.945 -11.817 -4.926 1.00 98.88 98 THR A O 1
ATOM 809 N N . PHE A 1 99 ? 0.224 -9.681 -5.081 1.00 98.88 99 PHE A N 1
ATOM 810 C CA . PHE A 1 99 ? -1.097 -9.896 -4.510 1.00 98.88 99 PHE A CA 1
ATOM 811 C C . PHE A 1 99 ? -2.040 -8.731 -4.822 1.00 98.88 99 PHE A C 1
ATOM 813 O O . PHE A 1 99 ? -1.617 -7.637 -5.207 1.00 98.88 99 PHE A O 1
ATOM 820 N N . GLN A 1 100 ? -3.329 -8.984 -4.625 1.00 98.81 100 GLN A N 1
ATOM 821 C CA . GLN A 1 100 ? -4.402 -8.006 -4.727 1.00 98.81 100 GLN A CA 1
ATOM 822 C C . GLN A 1 100 ? -5.276 -8.076 -3.478 1.00 98.81 100 GLN A C 1
ATOM 824 O O . GLN A 1 100 ? -5.631 -9.159 -3.008 1.00 98.81 100 GLN A O 1
ATOM 829 N N . LEU A 1 101 ? -5.621 -6.909 -2.945 1.00 98.75 101 LEU A N 1
ATOM 830 C CA . LEU A 1 101 ? -6.416 -6.739 -1.737 1.00 98.75 101 LEU A CA 1
ATOM 831 C C . LEU A 1 101 ? -7.747 -6.084 -2.094 1.00 98.75 101 LEU A C 1
ATOM 833 O O . LEU A 1 101 ? -7.768 -4.929 -2.519 1.00 98.75 101 LEU A O 1
ATOM 837 N N . HIS A 1 102 ? -8.854 -6.769 -1.826 1.00 98.44 102 HIS A N 1
ATOM 838 C CA . HIS A 1 102 ? -10.155 -6.119 -1.802 1.00 98.44 102 HIS A CA 1
ATOM 839 C C . HIS A 1 102 ? -10.259 -5.271 -0.542 1.00 98.44 102 HIS A C 1
ATOM 841 O O . HIS A 1 102 ? -10.135 -5.775 0.574 1.00 98.44 102 HIS A O 1
ATOM 847 N N . THR A 1 103 ? -10.490 -3.972 -0.707 1.00 97.56 103 THR A N 1
ATOM 848 C CA . THR A 1 103 ? -10.468 -3.007 0.405 1.00 97.56 103 THR A CA 1
ATOM 849 C C . THR A 1 103 ? -11.645 -3.131 1.369 1.00 97.56 103 THR A C 1
ATOM 851 O O . THR A 1 103 ? -11.635 -2.483 2.415 1.00 97.56 103 THR A O 1
ATOM 854 N N . GLY A 1 104 ? -12.658 -3.918 1.001 1.00 95.50 104 GLY A N 1
ATOM 855 C CA . GLY A 1 104 ? -13.982 -3.943 1.625 1.00 95.50 104 GLY A CA 1
ATOM 856 C C . GLY A 1 104 ? -14.925 -2.879 1.047 1.00 95.50 104 GLY A C 1
ATOM 857 O O . GLY A 1 104 ? -16.112 -2.897 1.334 1.00 95.50 104 GLY A O 1
ATOM 858 N N . GLY A 1 105 ? -14.414 -1.949 0.237 1.00 94.00 105 GLY A N 1
ATOM 859 C CA . GLY A 1 105 ? -15.209 -0.972 -0.500 1.00 94.00 105 GLY A CA 1
ATOM 860 C C . GLY A 1 105 ? -15.315 -1.333 -1.979 1.00 94.00 105 GLY A C 1
ATOM 861 O O . GLY A 1 105 ? -15.497 -2.490 -2.335 1.00 94.00 105 GLY A O 1
ATOM 862 N N . LYS A 1 106 ? -15.174 -0.319 -2.833 1.00 94.38 106 LYS A N 1
ATOM 863 C CA . LYS A 1 106 ? -15.253 -0.440 -4.296 1.00 94.38 106 LYS A CA 1
ATOM 864 C C . LYS A 1 106 ? -13.916 -0.760 -4.979 1.00 94.38 106 LYS A C 1
ATOM 866 O O . LYS A 1 106 ? -13.906 -0.976 -6.184 1.00 94.38 106 LYS A O 1
ATOM 871 N N . SER A 1 107 ? -12.806 -0.753 -4.241 1.00 96.75 107 SER A N 1
ATOM 872 C CA . SER A 1 107 ? -11.459 -0.720 -4.827 1.00 96.75 107 SER A CA 1
ATOM 873 C C . SER A 1 107 ? -10.667 -1.990 -4.507 1.00 96.75 107 SER A C 1
ATOM 875 O O . SER A 1 107 ? -10.735 -2.523 -3.388 1.00 96.75 107 SER A O 1
ATOM 877 N N . ILE A 1 108 ? -9.880 -2.440 -5.481 1.00 98.50 108 ILE A N 1
ATOM 878 C CA . ILE A 1 108 ? -8.812 -3.427 -5.348 1.00 98.50 108 ILE A CA 1
ATOM 879 C C . ILE A 1 108 ? -7.481 -2.684 -5.293 1.00 98.50 108 ILE A C 1
ATOM 881 O O . ILE A 1 108 ? -7.076 -2.034 -6.257 1.00 98.50 108 ILE A O 1
ATOM 885 N N . HIS A 1 109 ? -6.753 -2.836 -4.189 1.00 98.75 109 HIS A N 1
ATOM 886 C CA . HIS A 1 109 ? -5.353 -2.433 -4.152 1.00 98.75 109 HIS A CA 1
ATOM 887 C C . HIS A 1 109 ? -4.509 -3.546 -4.772 1.00 98.75 109 HIS A C 1
ATOM 889 O O . HIS A 1 109 ? -4.483 -4.669 -4.264 1.00 98.75 109 HIS A O 1
ATOM 895 N N . THR A 1 110 ? -3.800 -3.233 -5.847 1.00 98.88 110 THR A N 1
ATOM 896 C CA . THR A 1 110 ? -2.904 -4.167 -6.537 1.00 98.88 110 THR A CA 1
ATOM 897 C C . THR A 1 110 ? -1.460 -3.848 -6.183 1.00 98.88 110 THR A C 1
ATOM 899 O O . THR A 1 110 ? -1.088 -2.677 -6.198 1.00 98.88 110 THR A O 1
ATOM 902 N N . TYR A 1 111 ? -0.652 -4.868 -5.876 1.00 98.88 111 TYR A N 1
ATOM 903 C CA . TYR A 1 111 ? 0.739 -4.698 -5.450 1.00 98.88 111 TYR A CA 1
ATOM 904 C C . TYR A 1 111 ? 1.709 -5.528 -6.292 1.00 98.88 111 TYR A C 1
ATOM 906 O O . TYR A 1 111 ? 1.524 -6.734 -6.476 1.00 98.88 111 TYR A O 1
ATOM 914 N N . TRP A 1 112 ? 2.811 -4.899 -6.702 1.00 98.88 112 TRP A N 1
ATOM 915 C CA . TRP A 1 112 ? 3.998 -5.578 -7.224 1.00 98.88 112 TRP A CA 1
ATOM 916 C C . TRP A 1 112 ? 5.168 -5.340 -6.279 1.00 98.88 112 TRP A C 1
ATOM 918 O O . TRP A 1 112 ? 5.706 -4.235 -6.198 1.00 98.88 112 TRP A O 1
ATOM 928 N N . VAL A 1 113 ? 5.550 -6.380 -5.544 1.00 98.88 113 VAL A N 1
ATOM 929 C CA . VAL A 1 113 ? 6.567 -6.308 -4.492 1.00 98.88 113 VAL A CA 1
ATOM 930 C C . VAL A 1 113 ? 7.941 -6.595 -5.079 1.00 98.88 113 VAL A C 1
ATOM 932 O O . VAL A 1 113 ? 8.115 -7.564 -5.822 1.00 98.88 113 VAL A O 1
ATOM 935 N N . PHE A 1 114 ? 8.935 -5.779 -4.738 1.00 98.75 114 PHE A N 1
ATOM 936 C CA . PHE A 1 114 ? 10.304 -6.001 -5.194 1.00 98.75 114 PHE A CA 1
ATOM 937 C C . PHE A 1 114 ? 10.982 -7.127 -4.395 1.00 98.75 114 PHE A C 1
ATOM 939 O O . PHE A 1 114 ? 10.716 -7.285 -3.203 1.00 98.75 114 PHE A O 1
ATOM 946 N N . PRO A 1 115 ? 11.915 -7.897 -4.997 1.00 98.31 115 PRO A N 1
ATOM 947 C CA . PRO A 1 115 ? 12.717 -8.888 -4.274 1.00 98.31 115 PRO A CA 1
ATOM 948 C C . PRO A 1 115 ? 13.452 -8.305 -3.061 1.00 98.31 115 PRO A C 1
ATOM 950 O O . PRO A 1 115 ? 13.552 -8.963 -2.028 1.00 98.31 115 PRO A O 1
ATOM 953 N N . ARG A 1 116 ? 13.933 -7.065 -3.201 1.00 97.19 116 ARG A N 1
ATOM 954 C CA . ARG A 1 116 ? 14.525 -6.223 -2.157 1.00 97.19 116 ARG A CA 1
ATOM 955 C C . ARG A 1 116 ? 14.014 -4.787 -2.332 1.00 97.19 116 ARG A C 1
ATOM 957 O O . ARG A 1 116 ? 13.787 -4.409 -3.485 1.00 97.19 116 ARG A O 1
ATOM 964 N N . PRO A 1 117 ? 13.861 -4.001 -1.250 1.00 98.12 117 PRO A N 1
ATOM 965 C CA . PRO A 1 117 ? 13.525 -2.586 -1.365 1.00 98.12 117 PRO A CA 1
ATOM 966 C C . PRO A 1 117 ? 14.510 -1.849 -2.281 1.00 98.12 117 PRO A C 1
ATOM 968 O O . PRO A 1 117 ? 15.698 -2.176 -2.327 1.00 98.12 117 PRO A O 1
ATOM 971 N N . ILE A 1 118 ? 14.008 -0.871 -3.029 1.00 98.50 118 ILE A N 1
ATOM 972 C CA . ILE A 1 118 ? 14.805 -0.053 -3.954 1.00 98.50 118 ILE A CA 1
ATOM 973 C C . ILE A 1 118 ? 14.927 1.378 -3.436 1.00 98.50 118 ILE A C 1
ATOM 975 O O . ILE A 1 118 ? 14.085 1.823 -2.663 1.00 98.50 118 ILE A O 1
ATOM 979 N N . ALA A 1 119 ? 15.930 2.128 -3.894 1.00 98.50 119 ALA A N 1
ATOM 980 C CA . ALA A 1 119 ? 16.075 3.538 -3.531 1.00 98.50 119 ALA A CA 1
ATOM 981 C C . ALA A 1 119 ? 14.808 4.344 -3.874 1.00 98.50 119 ALA A C 1
ATOM 983 O O . ALA A 1 119 ? 14.244 4.193 -4.963 1.00 98.50 119 ALA A O 1
ATOM 984 N N . ILE A 1 120 ? 14.380 5.235 -2.972 1.00 98.38 120 ILE A N 1
ATOM 985 C CA . ILE A 1 120 ? 13.091 5.925 -3.123 1.00 98.38 120 ILE A CA 1
ATOM 986 C C . ILE A 1 120 ? 12.998 6.818 -4.368 1.00 98.38 120 ILE A C 1
ATOM 988 O O . ILE A 1 120 ? 11.906 7.013 -4.895 1.00 98.38 120 ILE A O 1
ATOM 992 N N . GLY A 1 121 ? 14.126 7.321 -4.882 1.00 98.19 121 GLY A N 1
ATOM 993 C CA . GLY A 1 121 ? 14.163 8.062 -6.149 1.00 98.19 121 GLY A CA 1
ATOM 994 C C . GLY A 1 121 ? 13.691 7.202 -7.326 1.00 98.19 121 GLY A C 1
ATOM 995 O O . GLY A 1 121 ? 12.733 7.564 -8.005 1.00 98.19 121 GLY A O 1
ATOM 996 N N . LEU A 1 122 ? 14.278 6.008 -7.483 1.00 98.12 122 LEU A N 1
ATOM 997 C CA . LEU A 1 122 ? 13.887 5.037 -8.515 1.00 98.12 122 LEU A CA 1
ATOM 998 C C . LEU A 1 122 ? 12.432 4.591 -8.356 1.00 98.12 122 LEU A C 1
ATOM 1000 O O . LEU A 1 122 ? 11.717 4.427 -9.344 1.00 98.12 122 LEU A O 1
ATOM 1004 N N . TRP A 1 123 ? 11.998 4.393 -7.109 1.00 98.56 123 TRP A N 1
ATOM 1005 C CA . TRP A 1 123 ? 10.611 4.061 -6.804 1.00 98.56 123 TRP A CA 1
ATOM 1006 C C . TRP A 1 123 ? 9.654 5.173 -7.229 1.00 98.56 123 TRP A C 1
ATOM 1008 O O . TRP A 1 123 ? 8.656 4.887 -7.878 1.00 98.56 123 TRP A O 1
ATOM 1018 N N . SER A 1 124 ? 9.961 6.430 -6.898 1.00 98.25 124 SER A N 1
ATOM 1019 C CA . SER A 1 124 ? 9.071 7.571 -7.151 1.00 98.25 124 SER A CA 1
ATOM 1020 C C . SER A 1 124 ? 8.842 7.778 -8.645 1.00 98.25 124 SER A C 1
ATOM 1022 O O . SER A 1 124 ? 7.707 7.986 -9.073 1.00 98.25 124 SER A O 1
ATOM 1024 N N . GLU A 1 125 ? 9.906 7.664 -9.442 1.00 97.69 125 GLU A N 1
ATOM 1025 C CA . GLU A 1 125 ? 9.824 7.727 -10.902 1.00 97.69 125 GLU A CA 1
ATOM 1026 C C . GLU A 1 125 ? 8.988 6.575 -11.465 1.00 97.69 125 GLU A C 1
ATOM 1028 O O . GLU A 1 125 ? 8.041 6.799 -12.218 1.00 97.69 125 GLU A O 1
ATOM 1033 N N . LEU A 1 126 ? 9.292 5.337 -1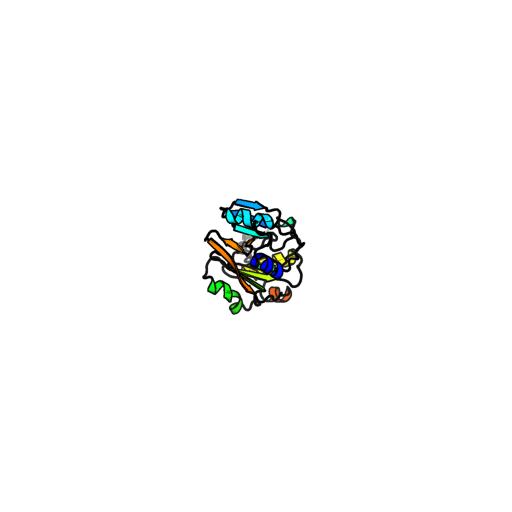1.065 1.00 98.19 126 LEU A N 1
ATOM 1034 C CA . LEU A 1 126 ? 8.603 4.163 -11.593 1.00 98.19 126 LEU A CA 1
ATOM 1035 C C . LEU A 1 126 ? 7.126 4.107 -11.172 1.00 98.19 126 LEU A C 1
ATOM 1037 O O . LEU A 1 126 ? 6.279 3.733 -11.977 1.00 98.19 126 LEU A O 1
ATOM 1041 N N . GLN A 1 127 ? 6.806 4.503 -9.941 1.00 98.56 127 GLN A N 1
ATOM 1042 C CA . GLN A 1 127 ? 5.438 4.591 -9.437 1.00 98.56 127 GLN A CA 1
ATOM 1043 C C . GLN A 1 127 ? 4.633 5.636 -10.219 1.00 98.56 127 GLN A C 1
ATOM 1045 O O . GLN A 1 127 ? 3.508 5.360 -10.628 1.00 98.56 127 GLN A O 1
ATOM 1050 N N . ALA A 1 128 ? 5.200 6.819 -10.473 1.00 97.56 128 ALA A N 1
ATOM 1051 C CA . ALA A 1 128 ? 4.534 7.848 -11.268 1.00 97.56 128 ALA A CA 1
ATOM 1052 C C . ALA A 1 128 ? 4.308 7.406 -12.727 1.00 97.56 128 ALA A C 1
ATOM 1054 O O . ALA A 1 128 ? 3.220 7.619 -13.272 1.00 97.56 128 ALA A O 1
ATOM 1055 N N . ASP A 1 129 ? 5.303 6.760 -13.337 1.00 97.00 129 ASP A N 1
ATOM 1056 C CA . ASP A 1 129 ? 5.207 6.236 -14.702 1.00 97.00 129 ASP A CA 1
ATOM 1057 C C . ASP A 1 129 ? 4.175 5.105 -14.805 1.00 97.00 129 ASP A C 1
ATOM 1059 O O . ASP A 1 129 ? 3.374 5.091 -15.741 1.00 97.00 129 ASP A O 1
ATOM 1063 N N . LEU A 1 130 ? 4.134 4.199 -13.819 1.00 97.50 130 LEU A N 1
ATOM 1064 C CA . LEU A 1 130 ? 3.115 3.154 -13.727 1.00 97.50 130 LEU A CA 1
ATOM 1065 C C . LEU A 1 130 ? 1.711 3.766 -13.691 1.00 97.50 130 LEU A C 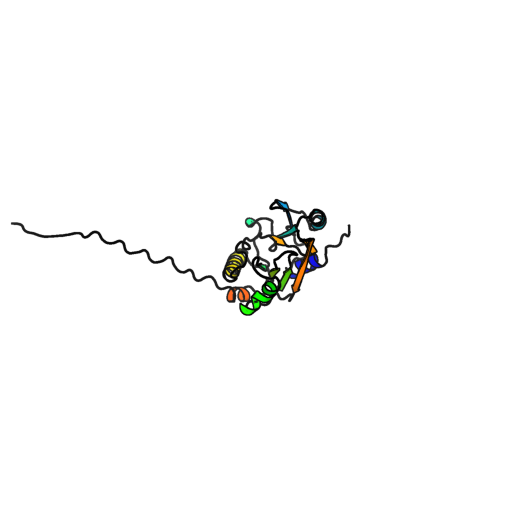1
ATOM 1067 O O . LEU A 1 130 ? 0.891 3.431 -14.537 1.00 97.50 130 LEU A O 1
ATOM 1071 N N . LEU A 1 131 ? 1.430 4.686 -12.764 1.00 96.81 131 LEU A N 1
ATOM 1072 C CA . LEU A 1 131 ? 0.093 5.287 -12.666 1.00 96.81 131 LEU A CA 1
ATOM 1073 C C . LEU A 1 131 ? -0.289 6.053 -13.935 1.00 96.81 131 LEU A C 1
ATOM 1075 O O . LEU A 1 131 ? -1.438 5.991 -14.361 1.00 96.81 131 LEU A O 1
ATOM 1079 N N . THR A 1 132 ? 0.666 6.725 -14.583 1.00 94.88 132 THR A N 1
ATOM 1080 C CA . THR A 1 132 ? 0.391 7.419 -15.851 1.00 94.88 132 THR A CA 1
ATOM 1081 C C . THR A 1 132 ? 0.057 6.436 -16.975 1.00 94.88 132 THR A C 1
ATOM 1083 O O . THR A 1 132 ? -0.785 6.729 -17.824 1.00 94.88 132 THR A O 1
ATOM 1086 N N . HIS A 1 133 ? 0.696 5.264 -16.989 1.00 93.94 133 HIS A N 1
ATOM 1087 C CA . HIS A 1 133 ? 0.386 4.192 -17.932 1.00 93.94 133 HIS A CA 1
ATOM 1088 C C . HIS A 1 133 ? -0.994 3.560 -17.664 1.00 93.94 133 HIS A C 1
ATOM 1090 O O . HIS A 1 133 ? -1.692 3.172 -18.603 1.00 93.94 133 HIS A O 1
ATOM 1096 N N . LEU A 1 134 ? -1.412 3.500 -16.398 1.00 94.69 134 LEU A N 1
ATOM 1097 C CA . LEU A 1 134 ? -2.691 2.951 -15.953 1.00 94.69 134 LEU A CA 1
ATOM 1098 C C . LEU A 1 134 ? -3.826 3.980 -16.054 1.00 94.69 134 LEU A C 1
ATOM 1100 O O . LEU A 1 134 ? -4.227 4.613 -15.077 1.00 94.69 134 LEU A O 1
ATOM 1104 N N . VAL A 1 135 ? -4.395 4.128 -17.252 1.00 91.00 135 VAL A N 1
ATOM 1105 C CA . VAL A 1 135 ? -5.517 5.051 -17.491 1.00 91.00 135 VAL A CA 1
ATOM 1106 C C . VAL A 1 135 ? -6.690 4.754 -16.540 1.00 91.00 135 VAL A C 1
ATOM 1108 O O . VAL A 1 135 ? -7.237 3.647 -16.511 1.00 91.00 135 VAL A O 1
ATOM 1111 N N . GLY A 1 136 ? -7.075 5.771 -15.765 1.00 92.50 136 GLY A N 1
ATOM 1112 C CA . GLY A 1 136 ? -8.147 5.705 -14.766 1.00 92.50 136 GLY A CA 1
ATOM 1113 C C . GLY A 1 136 ? -7.704 5.292 -13.357 1.00 92.50 136 GLY A C 1
ATOM 1114 O O . GLY A 1 136 ? -8.519 5.348 -12.443 1.00 92.50 136 GLY A O 1
ATOM 1115 N N . SER A 1 137 ? -6.434 4.920 -13.132 1.00 96.19 137 SER A N 1
ATOM 1116 C CA . SER A 1 137 ? -5.953 4.668 -11.763 1.00 96.19 137 SER A CA 1
ATOM 1117 C C . SER A 1 137 ? -5.860 5.965 -10.958 1.00 96.19 137 SER A C 1
ATOM 1119 O O . SER A 1 137 ? -5.628 7.031 -11.543 1.00 96.19 137 SER A O 1
ATOM 1121 N N . ASP A 1 138 ? -5.944 5.882 -9.627 1.00 96.62 138 ASP A N 1
ATOM 1122 C CA . ASP A 1 138 ? -5.724 7.045 -8.757 1.00 96.62 138 ASP A CA 1
ATOM 1123 C C . ASP A 1 138 ? -4.279 7.569 -8.885 1.00 96.62 138 ASP A C 1
ATOM 1125 O O . ASP A 1 138 ? -3.312 7.006 -8.366 1.00 96.62 138 ASP A O 1
ATOM 1129 N N . GLN A 1 139 ? -4.147 8.717 -9.552 1.00 96.62 139 GLN A N 1
ATOM 1130 C CA . GLN A 1 139 ? -2.875 9.384 -9.839 1.00 96.62 139 GLN A CA 1
ATOM 1131 C C . GLN A 1 139 ? -2.205 10.010 -8.604 1.00 96.62 139 GLN A C 1
ATOM 1133 O O . GLN A 1 139 ? -1.092 10.543 -8.706 1.00 96.62 139 GLN A O 1
ATOM 1138 N N . THR A 1 140 ? -2.867 10.002 -7.444 1.00 95.88 140 THR A N 1
ATOM 1139 C CA . THR A 1 140 ? -2.331 10.545 -6.192 1.00 95.88 140 THR A CA 1
ATOM 1140 C C . THR A 1 140 ? -1.470 9.539 -5.428 1.00 95.88 140 THR A C 1
ATOM 1142 O O . THR A 1 140 ? -0.694 9.948 -4.562 1.00 95.88 140 THR A O 1
ATOM 1145 N N . ILE A 1 141 ? -1.532 8.248 -5.767 1.00 96.94 141 ILE A N 1
ATOM 1146 C CA . ILE A 1 141 ? -0.870 7.124 -5.078 1.00 96.94 141 ILE A CA 1
ATOM 1147 C C . ILE A 1 141 ? 0.631 7.057 -5.422 1.00 96.94 141 ILE A C 1
ATOM 1149 O O . ILE A 1 141 ? 1.171 6.043 -5.833 1.00 96.94 141 ILE A O 1
ATOM 1153 N N . LYS A 1 142 ? 1.354 8.168 -5.302 1.00 96.62 142 LYS A N 1
ATOM 1154 C CA . LYS A 1 142 ? 2.755 8.270 -5.756 1.00 96.62 142 LYS A CA 1
ATOM 1155 C C . LYS A 1 142 ? 3.709 8.935 -4.781 1.00 96.62 142 LYS A C 1
ATOM 1157 O O . LYS A 1 142 ? 4.875 9.118 -5.103 1.00 96.62 142 LYS A O 1
ATOM 1162 N N . ASN A 1 143 ? 3.237 9.312 -3.595 1.00 97.50 143 ASN A N 1
ATOM 1163 C CA . ASN A 1 143 ? 4.133 9.837 -2.571 1.00 97.50 143 ASN A CA 1
ATOM 1164 C C . ASN A 1 143 ? 4.759 8.683 -1.754 1.00 97.50 143 ASN A C 1
ATOM 1166 O O . ASN A 1 143 ? 4.053 7.720 -1.443 1.00 97.50 143 ASN A O 1
ATOM 1170 N N . PRO A 1 144 ? 6.045 8.774 -1.369 1.00 98.38 144 PRO A N 1
ATOM 1171 C CA . PRO A 1 144 ? 6.763 7.725 -0.639 1.00 98.38 144 PRO A CA 1
ATOM 1172 C C . PRO A 1 144 ? 6.048 7.178 0.599 1.00 98.38 144 PRO A C 1
ATOM 1174 O O . PRO A 1 144 ? 6.026 5.967 0.818 1.00 98.38 144 PRO A O 1
ATOM 1177 N N . SER A 1 145 ? 5.424 8.059 1.388 1.00 98.19 145 SER A N 1
ATOM 1178 C CA . SER A 1 145 ? 4.713 7.702 2.620 1.00 98.19 145 SER A CA 1
ATOM 1179 C C . SER A 1 145 ? 3.226 7.380 2.417 1.00 98.19 145 SER A C 1
ATOM 1181 O O . SER A 1 145 ? 2.423 7.500 3.349 1.00 98.19 145 SER A O 1
ATOM 1183 N N . ARG A 1 146 ? 2.817 7.008 1.196 1.00 98.31 146 ARG A N 1
ATOM 1184 C CA . ARG A 1 146 ? 1.419 6.682 0.888 1.00 98.31 146 ARG A CA 1
ATOM 1185 C C . ARG A 1 146 ? 0.920 5.571 1.809 1.00 98.31 146 ARG A C 1
ATOM 1187 O O . ARG A 1 146 ? 1.515 4.498 1.917 1.00 98.31 146 ARG A O 1
ATOM 1194 N N . VAL A 1 147 ? -0.188 5.865 2.486 1.00 98.31 147 VAL A N 1
ATOM 1195 C CA . VAL A 1 147 ? -0.894 4.887 3.305 1.00 98.31 147 VAL A CA 1
ATOM 1196 C C . VAL A 1 147 ? -1.871 4.099 2.444 1.00 98.31 147 VAL A C 1
ATOM 1198 O O . VAL A 1 147 ? -2.639 4.699 1.698 1.00 98.31 147 VAL A O 1
ATOM 1201 N N . MET A 1 148 ? -1.864 2.777 2.587 1.00 98.50 148 MET A N 1
ATOM 1202 C CA . MET A 1 148 ? -2.817 1.873 1.942 1.00 98.50 148 MET A CA 1
ATOM 1203 C C . MET A 1 148 ? -3.554 1.047 3.001 1.00 98.50 148 MET A C 1
ATOM 1205 O O . MET A 1 148 ? -3.114 0.956 4.150 1.00 98.50 148 MET A O 1
ATOM 1209 N N . ARG A 1 149 ? -4.713 0.490 2.635 1.00 98.25 149 ARG A N 1
ATOM 1210 C CA . ARG A 1 149 ? -5.581 -0.300 3.516 1.00 98.25 149 ARG A CA 1
ATOM 1211 C C . ARG A 1 149 ? -4.811 -1.491 4.080 1.00 98.25 149 ARG A C 1
ATOM 1213 O O . ARG A 1 149 ? -4.165 -2.208 3.325 1.00 98.25 149 ARG A O 1
ATOM 1220 N N . LEU A 1 150 ? -4.923 -1.729 5.384 1.00 98.44 150 LEU A N 1
ATOM 1221 C CA . LEU A 1 150 ? -4.416 -2.949 6.007 1.00 98.44 150 LEU A CA 1
ATOM 1222 C C . LEU A 1 150 ? -5.498 -4.036 5.975 1.00 98.44 150 LEU A C 1
ATOM 1224 O O . LEU A 1 150 ? -6.659 -3.763 6.280 1.00 98.44 150 LEU A O 1
ATOM 1228 N N . ALA A 1 151 ? -5.112 -5.260 5.617 1.00 98.25 151 ALA A N 1
ATOM 1229 C CA . ALA A 1 151 ? -6.025 -6.401 5.567 1.00 98.25 151 ALA A CA 1
ATOM 1230 C C . ALA A 1 151 ? -6.448 -6.841 6.977 1.00 98.25 151 ALA A C 1
ATOM 1232 O O . ALA A 1 151 ? -5.719 -6.604 7.942 1.00 98.25 151 ALA A O 1
ATOM 1233 N N . GLY A 1 152 ? -7.599 -7.501 7.090 1.00 97.69 152 GLY A N 1
ATOM 1234 C CA . GLY A 1 152 ? -8.133 -8.033 8.347 1.00 97.69 152 GLY A CA 1
ATOM 1235 C C . GLY A 1 152 ? -8.998 -7.059 9.150 1.00 97.69 152 GLY A C 1
ATOM 1236 O O . GLY A 1 152 ? -9.490 -7.425 10.211 1.00 97.69 152 GLY A O 1
ATOM 1237 N N . TYR A 1 153 ? -9.221 -5.842 8.646 1.00 97.75 153 TYR A N 1
ATOM 1238 C CA . TYR A 1 153 ? -10.024 -4.815 9.315 1.00 97.75 153 TYR A CA 1
ATOM 1239 C C . TYR A 1 153 ? -11.205 -4.377 8.450 1.00 97.75 153 TYR A C 1
ATOM 1241 O O . TYR A 1 153 ? -11.123 -4.362 7.220 1.00 97.75 153 TYR A O 1
ATOM 1249 N N . LYS A 1 154 ? -12.307 -3.996 9.102 1.00 97.38 154 LYS A N 1
ATOM 1250 C CA . LYS A 1 154 ? -13.538 -3.552 8.443 1.00 97.38 154 LYS A CA 1
ATOM 1251 C C . LYS A 1 154 ? -13.365 -2.214 7.731 1.00 97.38 154 LYS A C 1
ATOM 1253 O O . LYS A 1 154 ? -12.771 -1.274 8.267 1.00 97.38 154 LYS A O 1
ATOM 1258 N N . HIS A 1 155 ? -13.948 -2.127 6.547 1.00 96.38 155 HIS A N 1
ATOM 1259 C CA . HIS A 1 155 ? -14.252 -0.903 5.831 1.00 96.38 155 HIS A CA 1
ATOM 1260 C C . HIS A 1 155 ? -15.550 -0.271 6.369 1.00 96.38 155 HIS A C 1
ATOM 1262 O O . HIS A 1 155 ? -16.315 -0.907 7.093 1.00 96.38 155 HIS A O 1
ATOM 1268 N N . GLN A 1 156 ? -15.824 0.987 6.008 1.00 91.31 156 GLN A N 1
ATOM 1269 C CA . GLN A 1 156 ? -17.037 1.701 6.436 1.00 91.31 156 GLN A CA 1
ATOM 1270 C C . GLN A 1 156 ? -18.337 1.082 5.896 1.00 91.31 156 GLN A C 1
ATOM 1272 O O . GLN A 1 156 ? -19.402 1.319 6.454 1.00 91.31 156 GLN A O 1
ATOM 1277 N N . THR A 1 157 ? -18.248 0.274 4.841 1.00 92.44 157 THR A N 1
ATOM 1278 C CA . THR A 1 157 ? -19.352 -0.543 4.305 1.00 92.44 157 THR A CA 1
ATOM 1279 C C . THR A 1 157 ? -19.728 -1.708 5.224 1.00 92.44 157 THR A C 1
ATOM 1281 O O . THR A 1 157 ? -20.810 -2.261 5.081 1.00 92.44 157 THR A O 1
ATOM 1284 N N . GLY A 1 158 ? -18.856 -2.081 6.167 1.00 94.19 158 GLY A N 1
ATOM 1285 C CA . GLY A 1 158 ? -19.014 -3.240 7.048 1.00 94.19 158 GLY A CA 1
ATOM 1286 C C . GLY A 1 158 ? -18.179 -4.455 6.632 1.00 94.19 158 GLY A C 1
ATOM 1287 O O . GLY A 1 158 ? -17.856 -5.275 7.495 1.00 94.19 158 GLY A O 1
ATOM 1288 N N . ASP A 1 159 ? -17.765 -4.530 5.365 1.00 96.75 159 ASP A N 1
ATOM 1289 C CA . ASP A 1 159 ? -16.949 -5.628 4.840 1.00 96.75 159 ASP A CA 1
ATOM 1290 C C . ASP A 1 159 ? -15.496 -5.548 5.303 1.00 96.75 159 ASP A C 1
ATOM 1292 O O . ASP A 1 159 ? -14.934 -4.470 5.494 1.00 96.75 159 ASP A O 1
ATOM 1296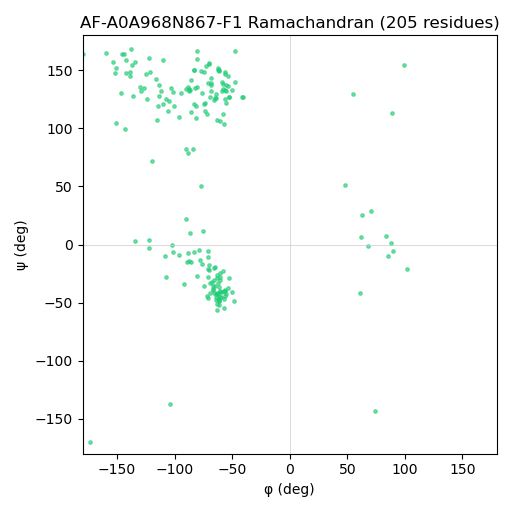 N N . VAL A 1 160 ? -14.858 -6.706 5.459 1.00 97.44 160 VAL A N 1
ATOM 1297 C CA . VAL A 1 160 ? -13.455 -6.809 5.874 1.00 97.44 160 VAL A CA 1
ATOM 1298 C C . VAL A 1 160 ? -12.536 -6.744 4.657 1.00 97.44 160 VAL A C 1
ATOM 1300 O O . VAL A 1 160 ? -12.761 -7.427 3.656 1.00 97.44 160 VAL A O 1
ATOM 1303 N N . ALA A 1 161 ? -11.474 -5.942 4.755 1.00 98.19 161 ALA A N 1
ATOM 1304 C CA . ALA A 1 161 ? -10.423 -5.924 3.748 1.00 98.19 161 ALA A CA 1
ATOM 1305 C C . ALA A 1 161 ? -9.685 -7.273 3.728 1.00 98.19 161 ALA A C 1
ATOM 1307 O O . ALA A 1 161 ? -9.165 -7.698 4.762 1.00 98.19 161 ALA A O 1
ATOM 1308 N N . ARG A 1 162 ? -9.619 -7.930 2.567 1.00 98.12 162 ARG A N 1
ATOM 1309 C CA . ARG A 1 162 ? -9.101 -9.301 2.417 1.00 98.12 162 ARG A CA 1
ATOM 1310 C C . ARG A 1 162 ? -8.302 -9.474 1.137 1.00 98.12 162 ARG A C 1
ATOM 1312 O O . ARG A 1 162 ? -8.593 -8.826 0.128 1.00 98.12 162 ARG A O 1
ATOM 1319 N N . ILE A 1 163 ? -7.299 -10.338 1.175 1.00 98.56 163 ILE A N 1
ATOM 1320 C CA . ILE A 1 163 ? -6.528 -10.711 -0.009 1.00 98.56 163 ILE A CA 1
ATOM 1321 C C . ILE A 1 163 ? -7.437 -11.541 -0.921 1.00 98.56 163 ILE A C 1
ATOM 1323 O O . ILE A 1 163 ? -8.056 -12.505 -0.479 1.00 98.56 163 ILE A O 1
ATOM 1327 N N . VAL A 1 164 ? -7.554 -11.146 -2.190 1.00 98.12 164 VAL A N 1
ATOM 1328 C CA . VAL A 1 164 ? -8.404 -11.841 -3.177 1.00 98.12 164 VAL A CA 1
ATOM 1329 C C . VAL A 1 164 ? -7.599 -12.622 -4.206 1.00 98.12 164 VAL A C 1
ATOM 1331 O O . VAL A 1 164 ? -8.071 -13.656 -4.655 1.00 98.12 164 VAL A O 1
ATOM 1334 N N . ASN A 1 165 ? -6.368 -12.193 -4.500 1.00 97.75 165 ASN A N 1
ATOM 1335 C CA . ASN A 1 165 ? -5.403 -12.937 -5.310 1.00 97.75 165 ASN A CA 1
ATOM 1336 C C . ASN A 1 165 ? -4.010 -12.834 -4.697 1.00 97.75 165 ASN A C 1
ATOM 1338 O O . ASN A 1 165 ? -3.635 -11.785 -4.171 1.00 97.75 165 ASN A O 1
ATOM 1342 N N . GLN A 1 166 ? -3.224 -13.903 -4.797 1.00 97.31 166 GLN A N 1
ATOM 1343 C CA . GLN A 1 166 ? -1.845 -13.934 -4.314 1.00 97.31 166 GLN A CA 1
ATOM 1344 C C . GLN A 1 166 ? -0.992 -14.910 -5.127 1.00 97.31 166 GLN A C 1
ATOM 1346 O O . GLN A 1 166 ? -1.053 -16.120 -4.932 1.00 97.31 166 GLN A O 1
ATOM 1351 N N . SER A 1 167 ? -0.140 -14.379 -6.003 1.00 97.81 167 SER A N 1
ATOM 1352 C CA . SER A 1 167 ? 0.892 -15.187 -6.662 1.00 97.81 167 SER A CA 1
ATOM 1353 C C . SER A 1 167 ? 2.105 -15.401 -5.750 1.00 97.81 167 SER A C 1
ATOM 1355 O O . SER A 1 167 ? 2.850 -16.365 -5.914 1.00 97.81 167 SER A O 1
ATOM 1357 N N . GLY A 1 168 ? 2.345 -14.466 -4.818 1.00 97.31 168 GLY A N 1
ATOM 1358 C CA . GLY A 1 168 ? 3.549 -14.412 -3.982 1.00 97.31 168 GLY A CA 1
ATOM 1359 C C . GLY A 1 168 ? 4.832 -14.076 -4.755 1.00 97.31 168 GLY A C 1
ATOM 1360 O O . GLY A 1 168 ? 5.902 -13.959 -4.157 1.00 97.31 168 GLY A O 1
ATOM 1361 N N . LYS A 1 169 ? 4.752 -13.893 -6.079 1.00 97.94 169 LYS A N 1
ATOM 1362 C CA . LYS A 1 169 ? 5.912 -13.635 -6.933 1.00 97.94 169 LYS A CA 1
ATOM 1363 C C . LYS A 1 169 ? 6.393 -12.204 -6.731 1.00 97.94 169 LYS A C 1
ATOM 1365 O O . LYS A 1 169 ? 5.663 -11.243 -6.983 1.00 97.94 169 LYS A O 1
ATOM 1370 N N . LYS A 1 170 ? 7.646 -12.055 -6.304 1.00 98.44 170 LYS A N 1
ATOM 1371 C CA . LYS A 1 170 ? 8.321 -10.755 -6.259 1.00 98.44 170 LYS A CA 1
ATOM 1372 C C . LYS A 1 170 ? 8.846 -10.401 -7.649 1.00 98.44 170 LYS A C 1
ATOM 1374 O O . LYS A 1 170 ? 9.442 -11.240 -8.321 1.00 98.44 170 LYS A O 1
ATOM 1379 N N . THR A 1 171 ? 8.646 -9.157 -8.071 1.00 98.38 171 THR A N 1
ATOM 1380 C CA . THR A 1 171 ? 8.962 -8.696 -9.427 1.00 98.38 171 THR A CA 1
ATOM 1381 C C . THR A 1 171 ? 10.151 -7.730 -9.411 1.00 98.38 171 THR A C 1
ATOM 1383 O O . THR A 1 171 ? 10.078 -6.694 -8.752 1.00 98.38 171 THR A O 1
ATOM 1386 N N . PRO A 1 172 ? 11.264 -8.026 -10.110 1.00 98.19 172 PRO A N 1
ATOM 1387 C CA . PRO A 1 172 ? 12.411 -7.121 -10.188 1.00 98.19 172 PRO A CA 1
ATOM 1388 C C . PRO A 1 172 ? 12.078 -5.771 -10.840 1.00 98.19 172 PRO A C 1
ATOM 1390 O O . PRO A 1 172 ? 11.256 -5.705 -11.756 1.00 98.19 172 PRO A O 1
ATOM 1393 N N . TYR A 1 173 ? 12.794 -4.715 -10.433 1.00 97.88 173 TYR A N 1
ATOM 1394 C CA . TYR A 1 173 ? 12.647 -3.354 -10.971 1.00 97.88 173 TYR A CA 1
ATOM 1395 C C . TYR A 1 173 ? 12.643 -3.311 -12.504 1.00 97.88 173 TYR A C 1
ATOM 1397 O O . TYR A 1 173 ? 11.723 -2.760 -13.102 1.00 97.88 173 TYR A O 1
ATOM 1405 N N . GLU A 1 174 ? 13.609 -3.972 -13.146 1.00 97.06 174 GLU A N 1
ATOM 1406 C CA . GLU A 1 174 ? 13.771 -3.936 -14.606 1.00 97.06 174 GLU A CA 1
ATOM 1407 C C . GLU A 1 174 ? 12.584 -4.523 -15.378 1.00 97.06 174 GLU A C 1
ATOM 1409 O O . GLU A 1 174 ? 12.295 -4.115 -16.507 1.00 97.06 174 GLU A O 1
ATOM 1414 N N . VAL A 1 175 ? 11.870 -5.478 -14.776 1.00 96.94 175 VAL A N 1
ATOM 1415 C CA . VAL A 1 175 ? 10.672 -6.069 -15.383 1.00 96.94 175 VAL A CA 1
ATOM 1416 C C . VAL A 1 175 ? 9.537 -5.046 -15.382 1.00 96.94 175 VAL A C 1
ATOM 1418 O O . VAL A 1 175 ? 8.905 -4.835 -16.416 1.00 96.94 175 VAL A O 1
ATOM 1421 N N . LEU A 1 176 ? 9.318 -4.365 -14.255 1.00 96.25 176 LEU A N 1
ATOM 1422 C CA . LEU A 1 176 ? 8.277 -3.343 -14.115 1.00 96.25 176 LEU A CA 1
ATOM 1423 C C . LEU A 1 176 ? 8.593 -2.090 -14.937 1.00 96.25 176 LEU A C 1
ATOM 1425 O O . LEU A 1 176 ? 7.716 -1.580 -15.634 1.00 96.25 176 LEU A O 1
ATOM 1429 N N . ARG A 1 177 ? 9.853 -1.641 -14.937 1.00 96.38 177 ARG A N 1
ATOM 1430 C CA . ARG A 1 177 ? 10.336 -0.490 -15.717 1.00 96.38 177 ARG A CA 1
ATOM 1431 C C . ARG A 1 177 ? 10.113 -0.664 -17.215 1.00 96.38 177 ARG A C 1
ATOM 1433 O O . ARG A 1 177 ? 9.691 0.284 -17.874 1.00 96.38 177 ARG A O 1
ATOM 1440 N N . ARG A 1 178 ? 10.345 -1.870 -17.750 1.00 94.75 178 ARG A N 1
ATOM 1441 C CA . ARG A 1 178 ? 10.116 -2.201 -19.169 1.00 94.75 178 ARG A CA 1
ATOM 1442 C C . ARG A 1 178 ? 8.639 -2.148 -19.562 1.00 94.75 178 ARG A C 1
ATOM 1444 O O . ARG A 1 178 ? 8.332 -1.870 -20.716 1.00 94.75 178 ARG A O 1
ATOM 1451 N N . ARG A 1 179 ? 7.740 -2.450 -18.622 1.00 91.56 179 ARG A N 1
ATOM 1452 C CA . ARG A 1 179 ? 6.285 -2.499 -18.842 1.00 91.56 179 ARG A CA 1
ATOM 1453 C C . ARG A 1 179 ? 5.557 -1.214 -18.446 1.00 91.56 179 ARG A C 1
ATOM 1455 O O . ARG A 1 179 ? 4.397 -1.062 -18.792 1.00 91.56 179 ARG A O 1
ATOM 1462 N N . SER A 1 180 ? 6.246 -0.288 -17.786 1.00 89.12 180 SER A N 1
ATOM 1463 C CA . SER A 1 180 ? 5.713 1.013 -17.365 1.00 89.12 180 SER A CA 1
ATOM 1464 C C . SER A 1 180 ? 6.530 2.121 -18.033 1.00 89.12 180 SER A C 1
ATOM 1466 O O . SER A 1 180 ? 7.391 2.706 -17.381 1.00 89.12 180 SER A O 1
ATOM 1468 N N . PRO A 1 181 ? 6.397 2.349 -19.352 1.00 80.75 181 PRO A N 1
ATOM 1469 C CA . PRO A 1 181 ? 7.261 3.277 -20.077 1.00 80.75 181 PRO A CA 1
ATOM 1470 C C . PRO A 1 181 ? 7.013 4.727 -19.651 1.00 80.75 181 PRO A C 1
ATOM 1472 O O . PRO A 1 181 ? 5.872 5.125 -19.428 1.00 80.75 181 PRO A O 1
ATOM 1475 N N . THR A 1 182 ? 8.080 5.528 -19.587 1.00 79.81 182 THR A N 1
ATOM 1476 C CA . THR A 1 182 ? 7.965 6.962 -19.308 1.00 79.81 182 THR A CA 1
ATOM 1477 C C . THR A 1 182 ? 7.091 7.595 -20.385 1.00 79.81 182 THR A C 1
ATOM 1479 O O . THR A 1 182 ? 7.316 7.338 -21.578 1.00 79.81 182 THR A O 1
ATOM 1482 N N . PRO A 1 183 ? 6.100 8.420 -20.013 1.00 69.88 183 PRO A N 1
ATOM 1483 C CA . PRO A 1 183 ? 5.329 9.169 -20.986 1.00 69.88 183 PRO A CA 1
ATOM 1484 C C . PRO A 1 183 ? 6.292 9.944 -21.881 1.00 69.88 183 PRO A C 1
ATOM 1486 O O . PRO A 1 183 ? 7.156 10.675 -21.395 1.00 69.88 183 PRO A O 1
ATOM 1489 N N . ARG A 1 184 ? 6.171 9.788 -23.204 1.00 60.97 184 ARG A N 1
ATOM 1490 C CA . ARG A 1 184 ? 6.926 10.638 -24.126 1.00 60.97 184 ARG A CA 1
ATOM 1491 C C . ARG A 1 184 ? 6.530 12.077 -23.818 1.00 60.97 184 ARG A C 1
ATOM 1493 O O . ARG A 1 184 ? 5.385 12.455 -24.055 1.00 60.97 184 ARG A O 1
ATOM 1500 N N . HIS A 1 185 ? 7.460 12.873 -23.289 1.00 50.50 185 HIS A N 1
ATOM 1501 C CA . HIS A 1 185 ? 7.285 14.315 -23.241 1.00 50.50 185 HIS A CA 1
ATOM 1502 C C . HIS A 1 185 ? 7.071 14.778 -24.681 1.00 50.50 185 HIS A C 1
ATOM 1504 O O . HIS A 1 185 ? 8.013 14.848 -25.470 1.00 50.50 185 HIS A O 1
ATOM 1510 N N . HIS A 1 186 ? 5.828 15.082 -25.048 1.00 40.53 186 HIS A N 1
ATOM 1511 C CA . HIS A 1 186 ? 5.596 15.965 -26.173 1.00 40.53 186 HIS A CA 1
ATOM 1512 C C . HIS A 1 186 ? 6.260 17.285 -25.793 1.00 40.53 186 HIS A C 1
ATOM 1514 O O . HIS A 1 186 ? 5.793 17.981 -24.891 1.00 40.53 186 HIS A O 1
ATOM 1520 N N . SER A 1 187 ? 7.405 17.578 -26.413 1.00 37.69 187 SER A N 1
ATOM 1521 C CA . SER A 1 187 ? 8.099 18.849 -26.243 1.00 37.69 187 SER A CA 1
ATOM 1522 C C . SER A 1 187 ? 7.088 19.992 -26.400 1.00 37.69 187 SER A C 1
ATOM 1524 O O . SER A 1 187 ? 6.210 19.903 -27.268 1.00 37.69 187 SER A O 1
ATOM 1526 N N . PRO A 1 188 ? 7.167 21.060 -25.589 1.00 48.84 188 PRO A N 1
ATOM 1527 C CA . PRO A 1 188 ? 6.295 22.208 -25.777 1.00 48.84 188 PRO A CA 1
ATOM 1528 C C . PRO A 1 188 ? 6.446 22.712 -27.217 1.00 48.84 188 PRO A C 1
ATOM 1530 O O . PRO A 1 188 ? 7.562 22.830 -27.726 1.00 48.84 188 PRO A O 1
ATOM 1533 N N . ARG A 1 189 ? 5.308 22.942 -27.890 1.00 45.69 189 ARG A N 1
ATOM 1534 C CA . ARG A 1 189 ? 5.239 23.494 -29.252 1.00 45.69 189 ARG A CA 1
ATOM 1535 C C . ARG A 1 189 ? 6.256 24.627 -29.398 1.00 45.69 189 ARG A C 1
ATOM 1537 O O . ARG A 1 189 ? 6.219 25.574 -28.615 1.00 45.69 189 ARG A O 1
ATOM 1544 N N . LEU A 1 190 ? 7.105 24.530 -30.424 1.00 46.03 190 LEU A N 1
ATOM 1545 C CA . LEU A 1 190 ? 7.969 25.614 -30.895 1.00 46.03 190 LEU A CA 1
ATOM 1546 C C . LEU A 1 190 ? 7.192 26.937 -30.874 1.00 46.03 190 LEU A C 1
ATOM 1548 O O . LEU A 1 190 ? 6.084 27.026 -31.415 1.00 46.03 190 LEU A O 1
ATOM 1552 N N . ALA A 1 191 ? 7.769 27.940 -30.211 1.00 50.00 191 ALA A N 1
ATOM 1553 C CA . ALA A 1 191 ? 7.231 29.288 -30.158 1.00 50.00 191 ALA A CA 1
ATOM 1554 C C . ALA A 1 191 ? 6.911 29.776 -31.580 1.00 50.00 191 ALA A C 1
ATOM 1556 O O . ALA A 1 191 ? 7.714 29.619 -32.502 1.00 50.00 191 ALA A O 1
ATOM 1557 N N . LYS A 1 192 ? 5.719 30.356 -31.766 1.00 45.69 192 LYS A N 1
ATOM 1558 C CA . LYS A 1 192 ? 5.342 30.978 -33.040 1.00 45.69 192 LYS A CA 1
ATOM 1559 C C . LYS A 1 192 ? 6.357 32.082 -33.377 1.00 45.69 192 LYS A C 1
ATOM 1561 O O . LYS A 1 192 ? 6.707 32.848 -32.478 1.00 45.69 192 LYS A O 1
ATOM 1566 N N . PRO A 1 193 ? 6.798 32.208 -34.640 1.00 42.84 193 PRO A N 1
ATOM 1567 C CA . PRO A 1 193 ? 7.722 33.263 -35.026 1.00 42.84 193 PRO A CA 1
ATOM 1568 C C . PRO A 1 193 ? 7.046 34.626 -34.842 1.00 42.84 193 PRO A C 1
ATOM 1570 O O . PRO A 1 193 ? 5.916 34.840 -35.293 1.00 42.84 193 PRO A O 1
ATOM 1573 N N . GLN A 1 194 ? 7.732 35.542 -34.157 1.00 44.66 194 GLN A N 1
ATOM 1574 C CA . GLN A 1 194 ? 7.312 36.936 -34.077 1.00 44.66 194 GLN A CA 1
ATOM 1575 C C . GLN A 1 194 ? 7.392 37.543 -35.483 1.00 44.66 194 GLN A C 1
ATOM 1577 O O . GLN A 1 194 ? 8.420 37.444 -36.154 1.00 44.66 194 GLN A O 1
ATOM 1582 N N . ARG A 1 195 ? 6.288 38.135 -35.953 1.00 44.69 195 ARG A N 1
ATOM 1583 C CA . ARG A 1 195 ? 6.270 38.892 -37.210 1.00 44.69 195 ARG A CA 1
ATOM 1584 C C . ARG A 1 195 ? 7.190 40.103 -37.062 1.00 44.69 195 ARG A C 1
ATOM 1586 O O . ARG A 1 195 ? 7.052 40.867 -36.112 1.00 44.69 195 ARG A O 1
ATOM 1593 N N . GLY A 1 196 ? 8.122 40.227 -38.003 1.00 39.41 196 GLY A N 1
ATOM 1594 C CA . GLY A 1 196 ? 9.136 41.269 -38.038 1.00 39.41 196 GLY A CA 1
ATOM 1595 C C . GLY A 1 196 ? 8.570 42.684 -38.141 1.00 39.41 196 GLY A C 1
ATOM 1596 O O . GLY A 1 196 ? 7.530 42.917 -38.756 1.00 39.41 196 GLY A O 1
ATOM 1597 N N . SER A 1 197 ? 9.315 43.626 -37.564 1.00 38.41 197 SER A N 1
ATOM 1598 C CA . SER A 1 197 ? 9.249 45.033 -37.942 1.00 38.41 197 SER A CA 1
ATOM 1599 C C . SER A 1 197 ? 10.136 45.233 -39.169 1.00 38.41 197 SER A C 1
ATOM 1601 O O . SER A 1 197 ? 11.323 44.903 -39.159 1.00 38.41 197 SER A O 1
ATOM 1603 N N . LEU A 1 198 ? 9.519 45.707 -40.246 1.00 41.88 198 LEU A N 1
ATOM 1604 C CA . LEU A 1 198 ? 10.146 46.020 -41.519 1.00 41.88 198 LEU A CA 1
ATOM 1605 C C . LEU A 1 198 ? 10.955 47.318 -41.354 1.00 41.88 198 LEU A C 1
ATOM 1607 O O . LEU A 1 198 ? 10.378 48.380 -41.130 1.00 41.88 198 LEU A O 1
ATOM 1611 N N . ILE A 1 199 ? 12.281 47.247 -41.473 1.00 43.78 199 ILE A N 1
ATOM 1612 C CA . ILE A 1 199 ? 13.120 48.437 -41.653 1.00 43.78 199 ILE A CA 1
ATOM 1613 C C . ILE A 1 199 ? 13.057 48.788 -43.142 1.00 43.78 199 ILE A C 1
ATOM 1615 O O . ILE A 1 199 ? 13.590 48.057 -43.976 1.00 43.78 199 ILE A O 1
ATOM 1619 N N . ALA A 1 200 ? 12.380 49.883 -43.486 1.00 42.44 200 ALA A N 1
ATOM 1620 C CA . ALA A 1 200 ? 12.420 50.448 -44.828 1.00 42.44 200 ALA A CA 1
ATOM 1621 C C . ALA A 1 200 ? 13.626 51.393 -44.944 1.00 42.44 200 ALA A C 1
ATOM 1623 O O . ALA A 1 200 ? 13.676 52.435 -44.295 1.00 42.44 200 ALA A O 1
ATOM 1624 N N . ALA A 1 201 ? 14.589 51.016 -45.784 1.00 46.66 201 ALA A N 1
ATOM 1625 C CA . ALA A 1 201 ? 15.665 51.874 -46.258 1.00 46.66 201 ALA A CA 1
ATOM 1626 C C . ALA A 1 201 ? 15.380 52.288 -47.708 1.00 46.66 201 ALA A C 1
ATOM 1628 O O . ALA A 1 201 ? 15.257 51.431 -48.579 1.00 46.66 201 ALA A O 1
ATOM 1629 N N . VAL A 1 202 ? 15.336 53.593 -47.980 1.00 45.62 202 VAL A N 1
ATOM 1630 C CA . VAL A 1 202 ? 15.445 54.194 -49.324 1.00 45.62 202 VAL A CA 1
ATOM 1631 C C . VAL A 1 202 ? 16.244 55.494 -49.120 1.00 45.62 202 VAL A C 1
ATOM 1633 O O . VAL A 1 202 ? 15.786 56.368 -48.397 1.00 45.62 202 VAL A O 1
ATOM 1636 N N . HIS A 1 203 ? 17.558 55.515 -49.399 1.00 44.69 203 HIS A N 1
ATOM 1637 C CA . HIS A 1 203 ? 18.194 55.950 -50.666 1.00 44.69 203 HIS A CA 1
ATOM 1638 C C . HIS A 1 203 ? 17.765 57.387 -51.073 1.00 44.69 203 HIS A C 1
ATOM 1640 O O . HIS A 1 203 ? 16.580 57.650 -51.160 1.00 44.69 203 HIS A O 1
ATOM 1646 N N . SER A 1 204 ? 18.608 58.373 -51.408 1.00 43.22 204 SER A N 1
ATOM 1647 C CA . SER A 1 204 ? 20.033 58.410 -51.752 1.00 43.22 204 SER A CA 1
ATOM 1648 C C . SER A 1 204 ? 20.492 59.861 -52.057 1.00 43.22 204 SER A C 1
ATOM 1650 O O . SER A 1 204 ? 19.655 60.665 -52.453 1.00 43.22 204 SER A O 1
ATOM 1652 N N . ARG A 1 205 ? 21.822 60.072 -52.051 1.00 43.72 205 ARG A N 1
ATOM 1653 C CA . ARG A 1 205 ? 22.650 61.012 -52.860 1.00 43.72 205 ARG A CA 1
ATOM 1654 C C . ARG A 1 205 ? 22.926 62.454 -52.377 1.00 43.72 205 ARG A C 1
ATOM 1656 O O . ARG A 1 205 ? 22.068 63.326 -52.401 1.00 43.72 205 ARG A O 1
ATOM 1663 N N . ASN A 1 206 ? 24.220 62.634 -52.088 1.00 36.00 206 ASN A N 1
ATOM 1664 C CA . ASN A 1 206 ? 25.103 63.808 -52.205 1.00 36.00 206 ASN A CA 1
ATOM 1665 C C . ASN A 1 206 ? 25.009 64.540 -53.568 1.00 36.00 206 ASN A C 1
ATOM 1667 O O . ASN A 1 206 ? 24.458 63.976 -54.522 1.00 36.00 206 ASN A O 1
ATOM 1671 N N . PRO A 1 207 ? 25.553 65.766 -53.691 1.00 60.38 207 PRO A N 1
ATOM 1672 C CA . PRO A 1 207 ? 27.010 65.997 -53.783 1.00 60.38 207 PRO A CA 1
ATOM 1673 C C . PRO A 1 207 ? 27.686 66.427 -52.476 1.00 60.38 207 PRO A C 1
ATOM 1675 O O . PRO A 1 207 ? 27.102 67.241 -51.733 1.00 60.38 207 PRO A O 1
#

Radius of gyration: 24.27 Å; Cα contacts (8 Å, |Δi|>4): 370; chains: 1; bounding box: 46×81×77 Å

Nearest PDB structures (foldseek):
  6zp9-assembly2_B  TM=9.464E-01  e=2.605E-17  Cyanophage S-2L
  3h25-assembly1_A  TM=7.089E-01  e=5.571E-06  Plasmid RSF1010
  3h20-assembly1_A  TM=6.915E-01  e=5.915E-06  Plasmid RSF1010
  3u8z-assembly1_C  TM=4.577E-01  e=3.375E+00  Homo sapiens

Foldseek 3Di:
DDPDQFPQLVVVCVLLVHDPPAAWFKWWDDPNDIDTDRDPVCVVVSLVVVTFMKTQSQGQDQALVRRFWRFKQKWKADDDAPVCRQCVCPVLVAPRFQFWKDLLDRMIITIAGAPDIDTLVLQLQLNQLQVVSVPRIDNVQRRNRDIDGRFPGHHSNRGTIGIPDHPSDHDHSVRSPVSRDHPPPPDPPDDDDDDDDDDDDDDDDDD

Solvent-accessible surface area (backbone atoms only — not comparable to full-atom values): 11933 Å² total; per-residue (Å²): 129,80,96,63,75,48,66,47,33,54,52,52,39,49,67,59,67,50,55,92,84,54,75,64,42,31,31,38,38,47,96,94,43,77,42,81,41,94,45,74,86,50,46,61,65,44,33,79,71,62,19,31,45,25,26,19,71,37,24,78,30,85,41,51,90,49,27,64,39,30,27,54,46,60,51,38,40,84,85,59,58,60,71,58,60,71,50,56,44,59,90,66,65,44,74,81,47,17,30,30,30,38,46,29,69,68,31,38,44,39,31,42,20,36,82,58,66,39,54,31,68,66,40,41,55,48,35,46,22,36,37,68,65,39,81,74,35,58,75,76,67,46,54,63,30,45,65,45,77,43,38,55,35,42,25,88,79,66,35,56,9,36,75,76,46,72,70,70,49,59,46,53,67,71,63,52,49,72,60,26,56,70,75,78,77,76,69,79,76,77,77,78,80,80,81,78,85,83,83,87,85,78,87,85,83,82,135

Sequence (207 aa):
MSNILPEETQRHLELLGYEETDPKFLRAILNNQGKKLNGLRKAEYWNQKGWGIYFVVNGCGHSDKEVFEGRALFCEFDDRPVEEQIDFWQPLGLPEPTFQLHTGGKSIHTYWVFPRPIAIGLWSELQADLLTHLVGSDQTIKNPSRVMRLAGYKHQTGDVARIVNQSGKKTPYEVLRRRSPTPRHHSPRLAKPQRGSLIAAVHSRNP